Protein AF-A0A9D0L4M0-F1 (afdb_monomer_lite)

Secondary structure (DSSP, 8-state):
---------------------PPP--------TTTHHHHHHHHHHS-HHHHHHHHHHHTTSTTTHHHHHHHHHHHHSPSS-EEEE-TTPPPPPTTSEEEEPPPPPSSS-HHHHHHHHHHHTT-S-EEEE-SS-EEEE-TT-TTGGGGTT---EEE--TTTHHHHHHHHHHHHHHHHHHHTT-HHHHHHHHHHHHHHHHHTTTSPPPHHHHHHHHHHHHHHHTT--S-TTTGGGSPPPPSSPP--SSHHHHHHHHHT-TT-HHHHHHHHHHHHHHHS-HHHHHHHHHHHH--S--------S-SHHHHHHHHHHHHHT-TTS-TT----S--TT---

Radius of gyration: 22.36 Å; chains: 1; bounding box: 65×57×58 Å

Sequence (336 aa):
MVGMWPLLLCIAAGCHPTPTATPAPASASSCAADALAGCEQALLSASDDTFSEQLARYAQTSTGKPYAALLEQLRAAPAGTVWLADPGAAAAPDGILQLAAPPPPRSVPRPRLLLRILRAAERDHALLATTTQLSQLFPRDVLAPYTLGLPAVLHAAADQLTFDRALASHLRKALVAAGRYDYVAAADEADALQRMLKQHSSQPPSEAQLRARFALDRLSSAGLTLQVEAAQQLAPLPSPLPELSGGYADLLAIGVSTDGAAEAYRRRRARLQALLGAPTMALLDAHYSTHPCPIRQLPPMDRVDHLLFAYELAMALDPHAAPGDKPAAGMMALLP

Structure (mmCIF, N/CA/C/O backbone):
data_AF-A0A9D0L4M0-F1
#
_entry.id   AF-A0A9D0L4M0-F1
#
loop_
_atom_site.group_PDB
_atom_site.id
_atom_site.type_symbol
_atom_site.label_atom_id
_atom_site.label_alt_id
_atom_site.label_comp_id
_atom_site.label_asym_id
_atom_site.label_entity_id
_atom_site.label_seq_id
_atom_site.pdbx_PDB_ins_code
_atom_site.Cartn_x
_atom_site.Cartn_y
_atom_site.Cartn_z
_atom_site.occupancy
_atom_site.B_iso_or_equiv
_atom_site.auth_seq_id
_atom_site.auth_comp_id
_atom_site.auth_asym_id
_atom_site.auth_atom_id
_atom_site.pdbx_PDB_model_num
ATOM 1 N N . MET A 1 1 ? 40.855 -38.731 -8.899 1.00 30.88 1 MET A N 1
ATOM 2 C CA . MET A 1 1 ? 41.685 -38.038 -7.886 1.00 30.88 1 MET A CA 1
ATOM 3 C C . MET A 1 1 ? 41.152 -36.614 -7.835 1.00 30.88 1 MET A C 1
ATOM 5 O O . MET A 1 1 ? 41.372 -35.887 -8.786 1.00 30.88 1 MET A O 1
ATOM 9 N N . VAL A 1 2 ? 40.104 -36.325 -7.060 1.00 31.78 2 VAL A N 1
ATOM 10 C CA . VAL A 1 2 ? 40.044 -36.126 -5.594 1.00 31.78 2 VAL A CA 1
ATOM 11 C C . VAL A 1 2 ? 40.954 -34.994 -5.125 1.00 31.78 2 VAL A C 1
ATOM 13 O O . VAL A 1 2 ? 42.170 -35.110 -5.227 1.00 31.78 2 VAL A O 1
ATOM 16 N N . GLY A 1 3 ? 40.319 -33.975 -4.541 1.00 26.45 3 GLY A N 1
ATOM 17 C CA . GLY A 1 3 ? 40.923 -32.981 -3.656 1.00 26.45 3 GLY A CA 1
ATOM 18 C C . GLY A 1 3 ? 40.508 -31.552 -4.006 1.00 26.45 3 GLY A C 1
ATOM 19 O O . GLY A 1 3 ? 40.634 -31.160 -5.154 1.00 26.45 3 GLY A O 1
ATOM 20 N N . MET A 1 4 ? 40.075 -30.675 -3.107 1.00 25.44 4 MET A N 1
ATOM 21 C CA . MET A 1 4 ? 39.496 -30.736 -1.760 1.00 25.44 4 MET A CA 1
ATOM 22 C C . MET A 1 4 ? 39.214 -29.259 -1.421 1.00 25.44 4 MET A C 1
ATOM 24 O O . MET A 1 4 ? 40.032 -28.397 -1.737 1.00 25.44 4 MET A O 1
ATOM 28 N N . TRP A 1 5 ? 38.073 -28.959 -0.803 1.00 30.78 5 TRP A N 1
ATOM 29 C CA . TRP A 1 5 ? 37.797 -27.653 -0.190 1.00 30.78 5 TRP A CA 1
ATOM 30 C C . TRP A 1 5 ? 38.848 -27.284 0.872 1.00 30.78 5 TRP A C 1
ATOM 32 O O . TRP A 1 5 ? 39.440 -28.178 1.483 1.00 30.78 5 TRP A O 1
ATOM 42 N N . PRO A 1 6 ? 38.926 -25.991 1.234 1.00 38.38 6 PRO A N 1
ATOM 43 C CA . PRO A 1 6 ? 38.851 -25.690 2.656 1.00 38.38 6 PRO A CA 1
ATOM 44 C C . PRO A 1 6 ? 37.771 -24.653 2.990 1.00 38.38 6 PRO A C 1
ATOM 46 O O . PRO A 1 6 ? 37.774 -23.515 2.528 1.00 38.38 6 PRO A O 1
ATOM 49 N N . LEU A 1 7 ? 36.880 -25.100 3.875 1.00 32.84 7 LEU A N 1
ATOM 50 C CA . LEU A 1 7 ? 36.197 -24.313 4.898 1.00 32.84 7 LEU A CA 1
ATOM 51 C C . LEU A 1 7 ? 37.221 -23.622 5.821 1.00 32.84 7 LEU A C 1
ATOM 53 O O . LEU A 1 7 ? 38.163 -24.265 6.276 1.00 32.84 7 LEU A O 1
ATOM 57 N N . LEU A 1 8 ? 36.965 -22.359 6.163 1.00 30.61 8 LEU A N 1
ATOM 58 C CA . LEU A 1 8 ? 37.507 -21.615 7.316 1.00 30.61 8 LEU A CA 1
ATOM 59 C C . LEU A 1 8 ? 36.522 -20.452 7.557 1.00 30.61 8 LEU A C 1
ATOM 61 O O . LEU A 1 8 ? 36.497 -19.498 6.789 1.00 30.61 8 LEU A O 1
ATOM 65 N N . LEU A 1 9 ? 35.489 -20.573 8.400 1.00 31.42 9 LEU A N 1
ATOM 66 C CA . LEU A 1 9 ? 35.503 -20.437 9.867 1.00 31.42 9 LEU A CA 1
ATOM 67 C C . LEU A 1 9 ? 36.629 -19.550 10.422 1.00 31.42 9 LEU A C 1
ATOM 69 O O . LEU A 1 9 ? 37.681 -20.040 10.811 1.00 31.42 9 LEU A O 1
ATOM 73 N N . CYS A 1 10 ? 36.333 -18.256 10.573 1.00 27.05 10 CYS A N 1
ATOM 74 C CA . CYS A 1 10 ? 36.902 -17.423 11.630 1.00 27.05 10 CYS A CA 1
ATOM 75 C C . CYS A 1 10 ? 35.776 -16.640 12.315 1.00 27.05 10 CYS A C 1
ATOM 77 O O . CYS A 1 10 ? 35.310 -15.610 11.837 1.00 27.05 10 CYS A O 1
ATOM 79 N N . ILE A 1 11 ? 35.350 -17.180 13.455 1.00 36.88 11 ILE A N 1
ATOM 80 C CA . ILE A 1 11 ? 34.701 -16.459 14.545 1.00 36.88 11 ILE A CA 1
ATOM 81 C C . ILE A 1 11 ? 35.821 -15.752 15.324 1.00 36.88 11 ILE A C 1
ATOM 83 O O . ILE A 1 11 ? 36.729 -16.417 15.814 1.00 36.88 11 ILE A O 1
ATOM 87 N N . ALA A 1 12 ? 35.743 -14.430 15.459 1.00 35.94 12 ALA A N 1
ATOM 88 C CA . ALA A 1 12 ? 36.415 -13.642 16.498 1.00 35.94 12 ALA A CA 1
ATOM 89 C C . ALA A 1 12 ? 35.550 -12.382 16.712 1.00 35.94 12 ALA A C 1
ATOM 91 O O . ALA A 1 12 ? 35.441 -11.550 15.821 1.00 35.94 12 ALA A O 1
ATOM 92 N N . ALA A 1 13 ? 34.643 -12.363 17.689 1.00 31.58 13 ALA A N 1
ATOM 93 C CA . ALA A 1 13 ? 34.875 -12.095 19.111 1.00 31.58 13 ALA A CA 1
ATOM 94 C C . ALA A 1 13 ? 35.225 -10.621 19.404 1.00 31.58 13 ALA A C 1
ATOM 96 O O . ALA A 1 13 ? 36.318 -10.162 19.098 1.00 31.58 13 ALA A O 1
ATOM 97 N N . GLY A 1 14 ? 34.308 -9.939 20.105 1.00 27.77 14 GLY A N 1
ATOM 98 C CA . GLY A 1 14 ? 34.669 -8.913 21.088 1.00 27.77 14 GLY A CA 1
ATOM 99 C C . GLY A 1 14 ? 34.405 -7.457 20.711 1.00 27.77 14 GLY A C 1
ATOM 100 O O . GLY A 1 14 ? 35.328 -6.760 20.316 1.00 27.77 14 GLY A O 1
ATOM 101 N N . CYS A 1 15 ? 33.158 -7.005 20.893 1.00 27.02 15 CYS A N 1
ATOM 102 C CA . CYS A 1 15 ? 32.777 -5.783 21.631 1.00 27.02 15 CYS A CA 1
ATOM 103 C C . CYS A 1 15 ? 31.284 -5.490 21.400 1.00 27.02 15 CYS A C 1
ATOM 105 O O . CYS A 1 15 ? 30.911 -4.513 20.757 1.00 27.02 15 CYS A O 1
ATOM 107 N N . HIS A 1 16 ? 30.410 -6.351 21.927 1.00 31.02 16 HIS A N 1
ATOM 108 C CA . HIS A 1 16 ? 29.021 -5.966 22.156 1.00 31.02 16 HIS A CA 1
ATOM 109 C C . HIS A 1 16 ? 28.852 -5.698 23.651 1.00 31.02 16 HIS A C 1
ATOM 111 O O . HIS A 1 16 ? 29.140 -6.600 24.441 1.00 31.02 16 HIS A O 1
ATOM 117 N N . PRO A 1 17 ? 28.412 -4.495 24.069 1.00 33.28 17 PRO A N 1
ATOM 118 C CA . PRO A 1 17 ? 27.840 -4.357 25.394 1.00 33.28 17 PRO A CA 1
ATOM 119 C C . PRO A 1 17 ? 26.659 -5.319 25.450 1.00 33.28 17 PRO A C 1
ATOM 121 O O . PRO A 1 17 ? 25.789 -5.289 24.580 1.00 33.28 17 PRO A O 1
ATOM 124 N N . THR A 1 18 ? 26.673 -6.214 26.431 1.00 33.81 18 THR A N 1
ATOM 125 C CA . THR A 1 18 ? 25.546 -7.075 26.768 1.00 33.81 18 THR A CA 1
ATOM 126 C C . THR A 1 18 ? 24.305 -6.186 26.816 1.00 33.81 18 THR A C 1
ATOM 128 O O . THR A 1 18 ? 24.261 -5.299 27.673 1.00 33.81 18 THR A O 1
ATOM 131 N N . PRO A 1 19 ? 23.312 -6.333 25.918 1.00 36.16 19 PRO A N 1
ATOM 132 C CA . PRO A 1 19 ? 22.037 -5.701 26.167 1.00 36.16 19 PRO A CA 1
ATOM 133 C C . PRO A 1 19 ? 21.525 -6.368 27.435 1.00 36.16 19 PRO A C 1
ATOM 135 O O . PRO A 1 19 ? 21.256 -7.570 27.457 1.00 36.16 19 PRO A O 1
ATOM 138 N N . THR A 1 20 ? 21.478 -5.608 28.525 1.00 31.78 20 THR A N 1
ATOM 139 C CA . THR A 1 20 ? 20.718 -5.977 29.708 1.00 31.78 20 THR A CA 1
ATOM 140 C C . THR A 1 20 ? 19.346 -6.357 29.186 1.00 31.78 20 THR A C 1
ATOM 142 O O . THR A 1 20 ? 18.653 -5.511 28.615 1.00 31.78 20 THR A O 1
ATOM 145 N N . ALA A 1 21 ? 19.011 -7.645 29.282 1.00 33.06 21 ALA A N 1
ATOM 146 C CA . ALA A 1 21 ? 17.703 -8.147 28.924 1.00 33.06 21 ALA A CA 1
ATOM 147 C C . ALA A 1 21 ? 16.706 -7.289 29.695 1.00 33.06 21 ALA A C 1
ATOM 149 O O . ALA A 1 21 ? 16.598 -7.378 30.918 1.00 33.06 21 ALA A O 1
ATOM 150 N N . THR A 1 22 ? 16.055 -6.377 28.975 1.00 36.88 22 THR A N 1
ATOM 151 C CA . THR A 1 22 ? 14.918 -5.659 29.519 1.00 36.88 22 THR A CA 1
ATOM 152 C C . THR A 1 22 ? 13.935 -6.766 29.869 1.00 36.88 22 THR A C 1
ATOM 154 O O . THR A 1 22 ? 13.663 -7.592 28.989 1.00 36.88 22 THR A O 1
ATOM 157 N N . PRO A 1 23 ? 13.491 -6.885 31.131 1.00 31.89 23 PRO A N 1
ATOM 158 C CA . PRO A 1 23 ? 12.527 -7.910 31.482 1.00 31.89 23 PRO A CA 1
ATOM 159 C C . PRO A 1 23 ? 11.374 -7.790 30.491 1.00 31.89 23 PRO A C 1
ATOM 161 O O . PRO A 1 23 ? 10.844 -6.693 30.293 1.00 31.89 23 PRO A O 1
ATOM 164 N N . ALA A 1 24 ? 11.056 -8.899 29.814 1.00 31.59 24 ALA A N 1
ATOM 165 C CA . ALA A 1 24 ? 9.863 -8.983 28.990 1.00 31.59 24 ALA A CA 1
ATOM 166 C C . ALA A 1 24 ? 8.723 -8.405 29.834 1.00 31.59 24 ALA A C 1
ATOM 168 O O . ALA A 1 24 ? 8.594 -8.832 30.989 1.00 31.59 24 ALA A O 1
ATOM 169 N N . PRO A 1 25 ? 7.972 -7.399 29.347 1.00 37.94 25 PRO A N 1
ATOM 170 C CA . PRO A 1 25 ? 6.875 -6.867 30.125 1.00 37.94 25 PRO A CA 1
ATOM 171 C C . PRO A 1 25 ? 5.995 -8.056 30.478 1.00 37.94 25 PRO A C 1
ATOM 173 O O . PRO A 1 25 ? 5.486 -8.754 29.596 1.00 37.94 25 PRO A O 1
ATOM 176 N N . ALA A 1 26 ? 5.924 -8.330 31.782 1.00 38.78 26 ALA A N 1
ATOM 177 C CA . ALA A 1 26 ? 5.034 -9.319 32.338 1.00 38.78 26 ALA A CA 1
ATOM 178 C C . ALA A 1 26 ? 3.673 -9.092 31.691 1.00 38.78 26 ALA A C 1
ATOM 180 O O . ALA A 1 26 ? 3.226 -7.950 31.580 1.00 38.78 26 ALA A O 1
ATOM 181 N N . SER A 1 27 ? 3.067 -10.172 31.216 1.00 42.09 27 SER A N 1
ATOM 182 C CA . SER A 1 27 ? 1.713 -10.236 30.688 1.00 42.09 27 SER A CA 1
ATOM 183 C C . SER A 1 27 ? 0.740 -9.490 31.610 1.00 42.09 27 SER A C 1
ATOM 185 O O . SER A 1 27 ? 0.178 -10.069 32.536 1.00 42.09 27 SER A O 1
ATOM 187 N N . ALA A 1 28 ? 0.579 -8.189 31.368 1.00 43.25 28 ALA A N 1
ATOM 188 C CA . ALA A 1 28 ? -0.374 -7.328 32.040 1.00 43.25 28 ALA A CA 1
ATOM 189 C C . ALA A 1 28 ? -1.693 -7.460 31.279 1.00 43.25 28 ALA A C 1
ATOM 191 O O . ALA A 1 28 ? -1.830 -7.094 30.113 1.00 43.25 28 ALA A O 1
ATOM 192 N N . SER A 1 29 ? -2.627 -8.111 31.953 1.00 58.53 29 SER A N 1
ATOM 193 C CA . SER A 1 29 ? -3.738 -8.899 31.434 1.00 58.53 29 SER A CA 1
ATOM 194 C C . SER A 1 29 ? -5.039 -8.122 31.217 1.00 58.53 29 SER A C 1
ATOM 196 O O . SER A 1 29 ? -6.114 -8.711 31.260 1.00 58.53 29 SER A O 1
ATOM 198 N N . SER A 1 30 ? -4.987 -6.819 30.943 1.00 63.28 30 SER A N 1
ATOM 199 C CA . SER A 1 30 ? -6.156 -6.097 30.427 1.00 63.28 30 SER A CA 1
ATOM 200 C C . SER A 1 30 ? -5.736 -4.771 29.806 1.00 63.28 30 SER A C 1
ATOM 202 O O . SER A 1 30 ? -4.904 -4.057 30.366 1.00 63.28 30 SER A O 1
ATOM 204 N N . CYS A 1 31 ? -6.327 -4.416 28.667 1.00 72.75 31 CYS A N 1
ATOM 205 C CA . CYS A 1 31 ? -6.238 -3.059 28.142 1.00 72.75 31 CYS A CA 1
ATOM 206 C C . CYS A 1 31 ? -7.129 -2.152 28.996 1.00 72.75 31 CYS A C 1
ATOM 208 O O . CYS A 1 31 ? -8.252 -1.858 28.619 1.00 72.75 31 CYS A O 1
ATOM 210 N N . ALA A 1 32 ? -6.688 -1.748 30.184 1.00 71.50 32 ALA A N 1
ATOM 211 C CA . ALA A 1 32 ? -7.398 -0.731 30.955 1.00 71.50 32 ALA A CA 1
ATOM 212 C C . ALA A 1 32 ? -7.333 0.640 30.239 1.00 71.50 32 ALA A C 1
ATOM 214 O O . ALA A 1 32 ? -6.516 0.853 29.339 1.00 71.50 32 ALA A O 1
ATOM 215 N N . ALA A 1 33 ? -8.228 1.574 30.586 1.00 67.44 33 ALA A N 1
ATOM 216 C CA . ALA A 1 33 ? -8.384 2.850 29.870 1.00 67.44 33 ALA A CA 1
ATOM 217 C C . ALA A 1 33 ? -7.125 3.747 29.899 1.00 67.44 33 ALA A C 1
ATOM 219 O O . ALA A 1 33 ? -6.918 4.563 28.998 1.00 67.44 33 ALA A O 1
ATOM 220 N N . ASP A 1 34 ? -6.295 3.592 30.923 1.00 73.50 34 ASP A N 1
ATOM 221 C CA . ASP A 1 34 ? -4.985 4.213 31.127 1.00 73.50 34 ASP A CA 1
ATOM 222 C C . ASP A 1 34 ? -3.852 3.511 30.348 1.00 73.50 34 ASP A C 1
ATOM 224 O O . ASP A 1 34 ? -2.863 4.150 29.999 1.00 73.50 34 ASP A O 1
ATOM 228 N N . ALA A 1 35 ? -4.027 2.239 29.974 1.00 77.44 35 ALA A N 1
ATOM 229 C CA . ALA A 1 35 ? -3.071 1.444 29.194 1.00 77.44 35 ALA A CA 1
ATOM 230 C C . ALA A 1 35 ? -3.353 1.418 27.674 1.00 77.44 35 ALA A C 1
ATOM 232 O O . ALA A 1 35 ? -2.628 0.766 26.915 1.00 77.44 35 ALA A O 1
ATOM 233 N N . LEU A 1 36 ? -4.385 2.134 27.204 1.00 82.38 36 LEU A N 1
ATOM 234 C CA . LEU A 1 36 ? -4.841 2.100 25.805 1.00 82.38 36 LEU A CA 1
ATOM 235 C C . LEU A 1 36 ? -3.734 2.414 24.793 1.00 82.38 36 LEU A C 1
ATOM 237 O O . LEU A 1 36 ? -3.651 1.745 23.767 1.00 82.38 36 LEU A O 1
ATOM 241 N N . ALA A 1 37 ? -2.861 3.376 25.098 1.00 83.50 37 ALA A N 1
ATOM 242 C CA . ALA A 1 37 ? -1.782 3.754 24.189 1.00 83.50 37 ALA A CA 1
ATOM 243 C C . ALA A 1 37 ? -0.778 2.608 23.956 1.00 83.50 37 ALA A C 1
ATOM 245 O O . ALA A 1 37 ? -0.350 2.353 22.830 1.00 83.50 37 ALA A O 1
ATOM 246 N N . GLY A 1 38 ? -0.446 1.872 25.022 1.00 84.38 38 GLY A N 1
ATOM 247 C CA . GLY A 1 38 ? 0.406 0.687 24.938 1.00 84.38 38 GLY A CA 1
ATOM 248 C C . GLY A 1 38 ? -0.261 -0.442 24.154 1.00 84.38 38 GLY A C 1
ATOM 249 O O . GLY A 1 38 ? 0.390 -1.073 23.326 1.00 84.38 38 GLY A O 1
ATOM 250 N N . CYS A 1 39 ? -1.568 -0.652 24.349 1.00 86.94 39 CYS A N 1
ATOM 251 C CA . CYS A 1 39 ? -2.326 -1.655 23.600 1.00 86.94 39 CYS A CA 1
ATOM 252 C C . CYS A 1 39 ? -2.425 -1.337 22.101 1.00 86.94 39 CYS A C 1
ATOM 254 O O . CYS A 1 39 ? -2.259 -2.232 21.277 1.00 86.94 39 CYS A O 1
ATOM 256 N N . GLU A 1 40 ? -2.655 -0.079 21.724 1.00 89.69 40 GLU A N 1
ATOM 257 C CA . GLU A 1 40 ? -2.697 0.331 20.315 1.00 89.69 40 GLU A CA 1
ATOM 258 C C . GLU A 1 40 ? -1.338 0.164 19.628 1.00 89.69 40 GLU A C 1
ATOM 260 O O . GLU A 1 40 ? -1.264 -0.305 18.491 1.00 89.69 40 GLU A O 1
ATOM 265 N N . GLN A 1 41 ? -0.248 0.482 20.328 1.00 86.88 41 GLN A N 1
ATOM 266 C CA . GLN A 1 41 ? 1.095 0.247 19.807 1.00 86.88 41 GLN A CA 1
ATOM 267 C C . GLN A 1 41 ? 1.406 -1.253 19.699 1.00 86.88 41 GLN A C 1
ATOM 269 O O . GLN A 1 41 ? 1.976 -1.691 18.700 1.00 86.88 41 GLN A O 1
ATOM 274 N N . ALA A 1 42 ? 0.996 -2.054 20.688 1.00 85.88 42 ALA A N 1
ATOM 275 C CA . ALA A 1 42 ? 1.140 -3.507 20.653 1.00 85.88 42 ALA A CA 1
ATOM 276 C C . ALA A 1 42 ? 0.353 -4.132 19.490 1.00 85.88 42 ALA A C 1
ATOM 278 O O . ALA A 1 42 ? 0.860 -5.043 18.846 1.00 85.88 42 ALA A O 1
ATOM 279 N N . LEU A 1 43 ? -0.832 -3.604 19.162 1.00 87.94 43 LEU A N 1
ATOM 280 C CA . LEU A 1 43 ? -1.610 -4.017 17.989 1.00 87.94 43 LEU A CA 1
ATOM 281 C C . LEU A 1 43 ? -0.880 -3.760 16.669 1.00 87.94 43 LEU A C 1
ATOM 283 O O . LEU A 1 43 ? -0.923 -4.601 15.771 1.00 87.94 43 LEU A O 1
ATOM 287 N N . LEU A 1 44 ? -0.216 -2.609 16.532 1.00 85.38 44 LEU A N 1
ATOM 288 C CA . LEU A 1 44 ? 0.560 -2.305 15.327 1.00 85.38 44 LEU A CA 1
ATOM 289 C C . LEU A 1 44 ? 1.794 -3.200 15.184 1.00 85.38 44 LEU A C 1
ATOM 291 O O . LEU A 1 44 ? 2.173 -3.520 14.060 1.00 85.38 44 LEU A O 1
ATOM 295 N N . SER A 1 45 ? 2.393 -3.599 16.305 1.00 83.25 45 SER A N 1
ATOM 296 C CA . SER A 1 45 ? 3.573 -4.469 16.342 1.00 83.25 45 SER A CA 1
ATOM 297 C C . SER A 1 45 ? 3.241 -5.965 16.357 1.00 83.25 45 SER A C 1
ATOM 299 O O . SER A 1 45 ? 4.152 -6.783 16.244 1.00 83.25 45 SER A O 1
ATOM 301 N N . ALA A 1 46 ? 1.971 -6.340 16.536 1.00 82.81 46 ALA A N 1
ATOM 302 C CA . ALA A 1 46 ? 1.547 -7.735 16.566 1.00 82.81 46 ALA A CA 1
ATOM 303 C C . ALA A 1 46 ? 1.829 -8.406 15.219 1.00 82.81 46 ALA A C 1
ATOM 305 O O . ALA A 1 46 ? 1.598 -7.802 14.169 1.00 82.81 46 ALA A O 1
ATOM 306 N N . SER A 1 47 ? 2.276 -9.663 15.245 1.00 80.25 47 SER A N 1
ATOM 307 C CA . SER A 1 47 ? 2.325 -10.493 14.038 1.00 80.25 47 SER A CA 1
ATOM 308 C C . SER A 1 47 ? 0.913 -10.740 13.510 1.00 80.25 47 SER A C 1
ATOM 310 O O . SER A 1 47 ? -0.062 -10.603 14.249 1.00 80.25 47 SER A O 1
ATOM 312 N N . ASP A 1 48 ? 0.787 -11.127 12.243 1.00 77.38 48 ASP A N 1
ATOM 313 C CA . ASP A 1 48 ? -0.523 -11.427 11.652 1.00 77.38 48 ASP A CA 1
ATOM 314 C C . ASP A 1 48 ? -1.233 -12.571 12.408 1.00 77.38 48 ASP A C 1
ATOM 316 O O . ASP A 1 48 ? -2.414 -12.442 12.735 1.00 77.38 48 ASP A O 1
ATOM 320 N N . ASP A 1 49 ? -0.488 -13.596 12.838 1.00 75.25 49 ASP A N 1
ATOM 321 C CA . ASP A 1 49 ? -1.008 -14.730 13.623 1.00 75.25 49 ASP A CA 1
ATOM 322 C C . ASP A 1 49 ? -1.583 -14.319 14.986 1.00 75.25 49 ASP A C 1
ATOM 324 O O . ASP A 1 49 ? -2.559 -14.892 15.468 1.00 75.25 49 ASP A O 1
ATOM 328 N N . THR A 1 50 ? -0.984 -13.310 15.622 1.00 84.25 50 THR A N 1
ATOM 329 C CA . THR A 1 50 ? -1.395 -12.845 16.957 1.00 84.25 50 THR A CA 1
ATOM 330 C C . THR A 1 50 ? -2.328 -11.640 16.895 1.00 84.25 50 THR A C 1
ATOM 332 O O . THR A 1 50 ? -2.904 -11.253 17.912 1.00 84.25 50 THR A O 1
ATOM 335 N N . PHE A 1 51 ? -2.530 -11.051 15.713 1.00 88.06 51 PHE A N 1
ATOM 336 C CA . PHE A 1 51 ? -3.287 -9.814 15.559 1.00 88.06 51 PHE A CA 1
ATOM 337 C C . PHE A 1 51 ? -4.745 -9.966 16.000 1.00 88.06 51 PHE A C 1
ATOM 339 O O . PHE A 1 51 ? -5.247 -9.125 16.742 1.00 88.06 51 PHE A O 1
ATOM 346 N N . SER A 1 52 ? -5.418 -11.051 15.600 1.00 84.88 52 SER A N 1
ATOM 347 C CA . SER A 1 52 ? -6.823 -11.287 15.976 1.00 84.88 52 SER A CA 1
ATOM 348 C C . SER A 1 52 ? -6.990 -11.427 17.493 1.00 84.88 52 SER A C 1
ATOM 350 O O . SER A 1 52 ? -7.927 -10.877 18.070 1.00 84.88 52 SER A O 1
ATOM 352 N N . GLU A 1 53 ? -6.053 -12.110 18.155 1.00 85.88 53 GLU A N 1
ATOM 353 C CA . GLU A 1 53 ? -6.057 -12.263 19.610 1.00 85.88 53 GLU A CA 1
ATOM 354 C C . GLU A 1 53 ? -5.805 -10.922 20.314 1.00 85.88 53 GLU A C 1
ATOM 356 O O . GLU A 1 53 ? -6.528 -10.552 21.241 1.00 85.88 53 GLU A O 1
ATOM 361 N N . GLN A 1 54 ? -4.816 -10.153 19.851 1.00 88.25 54 GLN A N 1
ATOM 362 C CA . GLN A 1 54 ? -4.521 -8.829 20.400 1.00 88.25 54 GLN A CA 1
ATOM 363 C C . GLN A 1 54 ? -5.687 -7.857 20.184 1.00 88.25 54 GLN A C 1
ATOM 365 O O . GLN A 1 54 ? -6.010 -7.068 21.075 1.00 88.25 54 GLN A O 1
ATOM 370 N N . LEU A 1 55 ? -6.372 -7.938 19.039 1.00 90.12 55 LEU A N 1
ATOM 371 C CA . LEU A 1 55 ? -7.550 -7.120 18.760 1.00 90.12 55 LEU A CA 1
ATOM 372 C C . LEU A 1 55 ? -8.717 -7.495 19.673 1.00 90.12 55 LEU A C 1
ATOM 374 O O . LEU A 1 55 ? -9.383 -6.603 20.196 1.00 90.12 55 LEU A O 1
ATOM 378 N N . ALA A 1 56 ? -8.928 -8.788 19.932 1.00 86.88 56 ALA A N 1
ATOM 379 C CA . ALA A 1 56 ? -9.926 -9.246 20.894 1.00 86.88 56 ALA A CA 1
ATOM 380 C C . ALA A 1 56 ? -9.633 -8.724 22.312 1.00 86.88 56 ALA A C 1
ATOM 382 O O . ALA A 1 56 ? -10.550 -8.282 23.006 1.00 86.88 56 ALA A O 1
ATOM 383 N N . ARG A 1 57 ? -8.358 -8.694 22.728 1.00 85.31 57 ARG A N 1
ATOM 384 C CA . ARG A 1 57 ? -7.937 -8.102 24.012 1.00 85.31 57 ARG A CA 1
ATOM 385 C C . ARG A 1 57 ? -8.200 -6.596 24.061 1.00 85.31 57 ARG A C 1
ATOM 387 O O . ARG A 1 57 ? -8.767 -6.108 25.035 1.00 85.31 57 ARG A O 1
ATOM 394 N N . TYR A 1 58 ? -7.866 -5.862 23.000 1.00 86.69 58 TYR A N 1
ATOM 395 C CA . TYR A 1 58 ? -8.175 -4.433 22.891 1.00 86.69 58 TYR A CA 1
ATOM 396 C C . TYR A 1 58 ? -9.689 -4.160 22.934 1.00 86.69 58 TYR A C 1
ATOM 398 O O . TYR A 1 58 ? -10.139 -3.203 23.572 1.00 86.69 58 TYR A O 1
ATOM 406 N N . ALA A 1 59 ? -10.494 -5.038 22.331 1.00 87.50 59 ALA A N 1
ATOM 407 C CA . ALA A 1 59 ? -11.951 -4.939 22.281 1.00 87.50 59 ALA A CA 1
ATOM 408 C C . ALA A 1 59 ? -12.673 -5.202 23.608 1.00 87.50 59 ALA A C 1
ATOM 410 O O . ALA A 1 59 ? -13.866 -4.913 23.717 1.00 87.50 59 ALA A O 1
ATOM 411 N N . GLN A 1 60 ? -11.973 -5.674 24.643 1.00 85.19 60 GLN A N 1
ATOM 412 C CA . GLN A 1 60 ? -12.525 -5.710 26.002 1.00 85.19 60 GLN A CA 1
ATOM 413 C C . GLN A 1 60 ? -12.830 -4.293 26.528 1.00 85.19 60 GLN A C 1
ATOM 415 O O . GLN A 1 60 ? -13.657 -4.124 27.423 1.00 85.19 60 GLN A O 1
ATOM 420 N N . THR A 1 61 ? -12.240 -3.259 25.918 1.00 80.50 61 THR A N 1
ATOM 421 C CA . THR A 1 61 ? -12.576 -1.849 26.157 1.00 80.50 61 THR A CA 1
ATOM 422 C C . THR A 1 61 ? -13.734 -1.370 25.288 1.00 80.50 61 THR A C 1
ATOM 424 O O . THR A 1 61 ? -13.900 -1.810 24.152 1.00 80.50 61 THR A O 1
ATOM 427 N N . SER A 1 62 ? -14.505 -0.387 25.765 1.00 72.94 62 SER A N 1
ATOM 428 C CA . SER A 1 62 ? -15.546 0.255 24.944 1.00 72.94 62 SER A CA 1
ATOM 429 C C . SER A 1 62 ? -14.985 0.895 23.669 1.00 72.94 62 SER A C 1
ATOM 431 O O . SER A 1 62 ? -15.646 0.863 22.636 1.00 72.94 62 SER A O 1
ATOM 433 N N . THR A 1 63 ? -13.759 1.420 23.717 1.00 78.75 63 THR A N 1
ATOM 434 C CA . THR A 1 63 ? -13.051 2.022 22.578 1.00 78.75 63 THR A CA 1
ATOM 435 C C . THR A 1 63 ? -12.568 1.002 21.548 1.00 78.75 63 THR A C 1
ATOM 437 O O . THR A 1 63 ? -12.503 1.330 20.367 1.00 78.75 63 THR A O 1
ATOM 440 N N . GLY A 1 64 ? -12.267 -0.235 21.955 1.00 81.25 64 GLY A N 1
ATOM 441 C CA . GLY A 1 64 ? -11.813 -1.291 21.048 1.00 81.25 64 GLY A CA 1
ATOM 442 C C . GLY A 1 64 ? -12.939 -2.083 20.383 1.00 81.25 64 GLY A C 1
ATOM 443 O O . GLY A 1 64 ? -12.745 -2.607 19.285 1.00 81.25 64 GLY A O 1
ATOM 444 N N . LYS A 1 65 ? -14.133 -2.137 20.994 1.00 87.69 65 LYS A N 1
ATOM 445 C CA . LYS A 1 65 ? -15.303 -2.840 20.431 1.00 87.69 65 LYS A CA 1
ATOM 446 C C . LYS A 1 65 ? -15.616 -2.470 18.972 1.00 87.69 65 LYS A C 1
ATOM 448 O O . LYS A 1 65 ? -15.821 -3.397 18.190 1.00 87.69 65 LYS A O 1
ATOM 453 N N . PRO A 1 66 ? -15.622 -1.184 18.561 1.00 91.75 66 PRO A N 1
ATOM 454 C CA . PRO A 1 66 ? -15.884 -0.814 17.171 1.00 91.75 66 PRO A CA 1
ATOM 455 C C . PRO A 1 66 ? -14.899 -1.439 16.177 1.00 91.75 66 PRO A C 1
ATOM 457 O O . PRO A 1 66 ? -15.292 -1.800 15.074 1.00 91.75 66 PRO A O 1
ATOM 460 N N . TYR A 1 67 ? -13.633 -1.604 16.564 1.00 92.94 67 TYR A N 1
ATOM 461 C CA . TYR A 1 67 ? -12.601 -2.164 15.695 1.00 92.94 67 TYR A CA 1
ATOM 462 C C . TYR A 1 67 ? -12.719 -3.683 15.535 1.00 92.94 67 TYR A C 1
ATOM 464 O O . TYR A 1 67 ? -12.566 -4.188 14.425 1.00 92.94 67 TYR A O 1
ATOM 472 N N . ALA A 1 68 ? -13.041 -4.412 16.608 1.00 91.75 68 ALA A N 1
ATOM 473 C CA . ALA A 1 68 ? -13.335 -5.843 16.503 1.00 91.75 68 ALA A CA 1
ATOM 474 C C . ALA A 1 68 ? -14.623 -6.102 15.708 1.00 91.75 68 ALA A C 1
ATOM 476 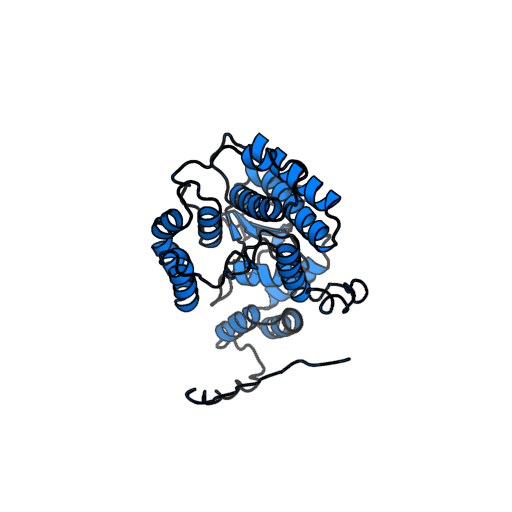O O . ALA A 1 68 ? -14.640 -6.968 14.840 1.00 91.75 68 ALA A O 1
ATOM 477 N N . ALA A 1 69 ? -15.674 -5.307 15.938 1.00 93.62 69 ALA A N 1
ATOM 478 C CA . ALA A 1 69 ? -16.903 -5.393 15.152 1.00 93.62 69 ALA A CA 1
ATOM 479 C C . ALA A 1 69 ? -16.648 -5.115 13.662 1.00 93.62 69 ALA A C 1
ATOM 481 O O . ALA A 1 69 ? -17.190 -5.814 12.808 1.00 93.62 69 ALA A O 1
ATOM 482 N N . LEU A 1 70 ? -15.789 -4.137 13.349 1.00 95.19 70 LEU A N 1
ATOM 483 C CA . LEU A 1 70 ? -15.373 -3.860 11.978 1.00 95.19 70 LEU A CA 1
ATOM 484 C C . LEU A 1 70 ? -14.666 -5.066 11.344 1.00 95.19 70 LEU A C 1
ATOM 486 O O . LEU A 1 70 ? -14.990 -5.409 10.212 1.00 95.19 70 LEU A O 1
ATOM 490 N N . LEU A 1 71 ? -13.727 -5.717 12.043 1.00 94.62 71 LEU A N 1
ATOM 491 C CA . LEU A 1 71 ? -13.030 -6.899 11.515 1.00 94.62 71 LEU A CA 1
ATOM 492 C C . LEU A 1 71 ? -14.018 -8.009 11.130 1.00 94.62 71 LEU A C 1
ATOM 494 O O . LEU A 1 71 ? -13.938 -8.549 10.030 1.00 94.62 71 LEU A O 1
ATOM 498 N N . GLU A 1 72 ? -14.980 -8.306 12.000 1.00 93.75 72 GLU A N 1
ATOM 499 C CA . GLU A 1 72 ? -15.985 -9.340 11.739 1.00 93.75 72 GLU A CA 1
ATOM 500 C C . GLU A 1 72 ? -16.906 -8.969 10.568 1.00 93.75 72 GLU A C 1
ATOM 502 O O . GLU A 1 72 ? -17.155 -9.793 9.687 1.00 93.75 72 GLU A O 1
ATOM 507 N N . GLN A 1 73 ? -17.342 -7.707 10.480 1.00 95.31 73 GLN A N 1
ATOM 508 C CA . GLN A 1 73 ? -18.108 -7.215 9.328 1.00 95.31 73 GLN A CA 1
ATOM 509 C C . GLN A 1 73 ? -17.314 -7.332 8.024 1.00 95.31 73 GLN A C 1
ATOM 511 O O . GLN A 1 73 ? -17.854 -7.757 7.004 1.00 95.31 73 GLN A O 1
ATOM 516 N N . LEU A 1 74 ? -16.026 -6.988 8.051 1.00 95.69 74 LEU A N 1
ATOM 517 C CA . LEU A 1 74 ? -15.148 -7.097 6.893 1.00 95.69 74 LEU A CA 1
ATOM 518 C C . LEU A 1 74 ? -14.878 -8.552 6.502 1.00 95.69 74 LEU A C 1
ATOM 520 O O . LEU A 1 74 ? -14.698 -8.808 5.320 1.00 95.69 74 LEU A O 1
ATOM 524 N N . ARG A 1 75 ? -14.848 -9.507 7.431 1.00 94.12 75 ARG A N 1
ATOM 525 C CA . ARG A 1 75 ? -14.693 -10.934 7.094 1.00 94.12 75 ARG A CA 1
ATOM 526 C C . ARG A 1 75 ? -15.959 -11.529 6.487 1.00 94.12 75 ARG A C 1
ATOM 528 O O . ARG A 1 75 ? -15.875 -12.336 5.570 1.00 94.12 75 ARG A O 1
ATOM 535 N N . ALA A 1 76 ? -17.125 -11.110 6.974 1.00 93.62 76 ALA A N 1
ATOM 536 C CA . ALA A 1 76 ? -18.415 -11.569 6.462 1.00 93.62 76 ALA A CA 1
ATOM 537 C C . ALA A 1 76 ? -18.805 -10.919 5.121 1.00 93.62 76 ALA A C 1
ATOM 539 O O . ALA A 1 76 ? -19.629 -11.452 4.378 1.00 93.62 76 ALA A O 1
ATOM 540 N N . ALA A 1 77 ? -18.247 -9.748 4.818 1.00 92.31 77 ALA A N 1
ATOM 541 C CA . ALA A 1 77 ? -18.550 -9.006 3.606 1.00 92.31 77 ALA A CA 1
ATOM 542 C C . ALA A 1 77 ? -17.967 -9.665 2.338 1.00 92.31 77 ALA A C 1
ATOM 544 O O . ALA A 1 77 ? -16.879 -10.241 2.382 1.00 92.31 77 ALA A O 1
ATOM 545 N N . PRO A 1 78 ? -18.609 -9.501 1.165 1.00 90.00 78 PRO A N 1
ATOM 546 C CA . PRO A 1 78 ? -18.059 -9.984 -0.101 1.00 90.00 78 PRO A CA 1
ATOM 547 C C . PRO A 1 78 ? -16.701 -9.339 -0.398 1.00 90.00 78 PRO A C 1
ATOM 549 O O . PRO A 1 78 ? -16.434 -8.213 0.034 1.00 90.00 78 PRO A O 1
ATOM 552 N N . ALA A 1 79 ? -15.841 -10.038 -1.140 1.00 86.75 79 ALA A N 1
ATOM 553 C CA . ALA A 1 79 ? -14.556 -9.501 -1.580 1.00 86.75 79 ALA A CA 1
ATOM 554 C C . ALA A 1 79 ? -14.748 -8.234 -2.434 1.00 86.75 79 ALA A C 1
ATOM 556 O O . ALA A 1 79 ? -15.682 -8.139 -3.228 1.00 86.75 79 ALA A O 1
ATOM 557 N N . GLY A 1 80 ? -13.855 -7.258 -2.273 1.00 86.56 80 GLY A N 1
ATOM 558 C CA . GLY A 1 80 ? -13.904 -5.994 -3.010 1.00 86.56 80 GLY A CA 1
ATOM 559 C C . GLY A 1 80 ? -13.527 -4.780 -2.166 1.00 86.56 80 GLY A C 1
ATOM 560 O O . GLY A 1 80 ? -13.151 -4.911 -0.996 1.00 86.56 80 GLY A O 1
ATOM 561 N N . THR A 1 81 ? -13.633 -3.602 -2.791 1.00 90.69 81 THR A N 1
ATOM 562 C CA . THR A 1 81 ? -13.410 -2.306 -2.137 1.00 90.69 81 THR A CA 1
ATOM 563 C C . THR A 1 81 ? -14.474 -2.060 -1.074 1.00 90.69 81 THR A C 1
ATOM 565 O O . THR A 1 81 ? -15.665 -2.222 -1.337 1.00 90.69 81 THR A O 1
ATOM 568 N N . VAL A 1 82 ? -14.042 -1.600 0.096 1.00 93.88 82 VAL A N 1
ATOM 569 C CA . VAL A 1 82 ? -14.927 -1.166 1.184 1.00 93.88 82 VAL A CA 1
ATOM 570 C C . VAL A 1 82 ? -14.782 0.338 1.393 1.00 93.88 82 VAL A C 1
ATOM 572 O O . VAL A 1 82 ? -13.676 0.867 1.305 1.00 93.88 82 VAL A O 1
ATOM 575 N N . TRP A 1 83 ? -15.886 1.020 1.677 1.00 95.00 83 TRP A N 1
ATOM 576 C CA . TRP A 1 83 ? -15.946 2.438 2.012 1.00 95.00 83 TRP A CA 1
ATOM 577 C C . TRP A 1 83 ? -16.175 2.615 3.513 1.00 95.00 83 TRP A C 1
ATOM 579 O O . TRP A 1 83 ? -17.253 2.329 4.026 1.00 95.00 83 TRP A O 1
ATOM 589 N N . LEU A 1 84 ? -15.160 3.089 4.226 1.00 96.25 84 LEU A N 1
ATOM 590 C CA . LEU A 1 84 ? -15.212 3.433 5.642 1.00 96.25 84 LEU A CA 1
ATOM 591 C C . LEU A 1 84 ? -15.527 4.927 5.765 1.00 96.25 84 LEU A C 1
ATOM 593 O O . LEU A 1 84 ? -14.665 5.757 5.484 1.00 96.25 84 LEU A O 1
ATOM 597 N N . ALA A 1 85 ? -16.747 5.269 6.181 1.00 95.06 85 ALA A N 1
ATOM 598 C CA . ALA A 1 85 ? -17.202 6.658 6.277 1.00 95.06 85 ALA A CA 1
ATOM 599 C C . ALA A 1 85 ? -17.305 7.153 7.723 1.00 95.06 85 ALA A C 1
ATOM 601 O O . ALA A 1 85 ? -17.936 6.503 8.562 1.00 95.06 85 ALA A O 1
ATOM 602 N N . ASP A 1 86 ? -16.755 8.336 7.992 1.00 94.50 86 ASP A N 1
ATOM 603 C CA . ASP A 1 86 ? -17.088 9.096 9.196 1.00 94.50 86 ASP A CA 1
ATOM 604 C C . ASP A 1 86 ? -18.535 9.614 9.146 1.00 94.50 86 ASP A C 1
ATOM 606 O O . ASP A 1 86 ? -19.082 9.842 8.061 1.00 94.50 86 ASP A O 1
ATOM 610 N N . PRO A 1 87 ? -19.170 9.853 10.308 1.00 90.81 87 PRO A N 1
ATOM 611 C CA . PRO A 1 87 ? -20.448 10.551 10.353 1.00 90.81 87 PRO A CA 1
ATOM 612 C C . PRO A 1 87 ? -20.367 11.896 9.614 1.00 90.81 87 PRO A C 1
ATOM 614 O O . PRO A 1 87 ? -19.519 12.731 9.925 1.00 90.81 87 PRO A O 1
ATOM 617 N N . GLY A 1 88 ? -21.250 12.102 8.634 1.00 89.50 88 GLY A N 1
ATOM 618 C CA . GLY A 1 88 ? -21.279 13.319 7.813 1.00 89.50 88 GLY A CA 1
ATOM 619 C C . GLY A 1 88 ? -20.300 13.338 6.632 1.00 89.50 88 GLY A C 1
ATOM 620 O O . GLY A 1 88 ? -20.252 14.339 5.921 1.00 89.50 88 GLY A O 1
ATOM 621 N N . ALA A 1 89 ? -19.535 12.266 6.400 1.00 91.19 89 ALA A N 1
ATOM 622 C CA . ALA A 1 89 ? -18.766 12.104 5.169 1.00 91.19 89 ALA A CA 1
ATOM 623 C C . ALA A 1 89 ? -19.683 11.835 3.961 1.00 91.19 89 ALA A C 1
ATOM 625 O O . ALA A 1 89 ? -20.847 11.449 4.110 1.00 91.19 89 ALA A O 1
ATOM 626 N N . ALA A 1 90 ? -19.140 12.014 2.755 1.00 86.25 90 ALA A N 1
ATOM 627 C CA . ALA A 1 90 ? -19.845 11.693 1.519 1.00 86.25 90 ALA A CA 1
ATOM 628 C C . ALA A 1 90 ? -20.277 10.213 1.479 1.00 86.25 90 ALA A C 1
ATOM 630 O O . ALA A 1 90 ? -19.577 9.326 1.984 1.00 86.25 90 ALA A O 1
ATOM 631 N N . ALA A 1 91 ? -21.435 9.962 0.865 1.00 86.94 91 ALA A N 1
ATOM 632 C CA . ALA A 1 91 ? -21.939 8.612 0.643 1.00 86.94 91 ALA A CA 1
ATOM 633 C C . ALA A 1 91 ? -21.020 7.831 -0.305 1.00 86.94 91 ALA A C 1
ATOM 635 O O . ALA A 1 91 ? -20.377 8.411 -1.185 1.00 86.94 91 ALA A O 1
ATOM 636 N N . ALA A 1 92 ? -20.973 6.512 -0.123 1.00 89.00 92 ALA A N 1
ATOM 637 C CA . ALA A 1 92 ? -20.228 5.644 -1.014 1.00 89.00 92 ALA A CA 1
ATOM 638 C C . ALA A 1 92 ? -20.840 5.654 -2.429 1.00 89.00 92 ALA A C 1
ATOM 640 O O . ALA A 1 92 ? -22.064 5.708 -2.566 1.00 89.00 92 ALA A O 1
ATOM 641 N N . PRO A 1 93 ? -20.010 5.551 -3.480 1.00 85.69 93 PRO A N 1
ATOM 642 C CA . PRO A 1 93 ? -20.480 5.245 -4.824 1.00 85.69 93 PRO A CA 1
ATOM 643 C C . PRO A 1 93 ? -21.259 3.925 -4.878 1.00 85.69 93 PRO A C 1
ATOM 645 O O . PRO A 1 93 ? -20.992 3.001 -4.102 1.00 85.69 93 PRO A O 1
ATOM 648 N N . ASP A 1 94 ? -22.161 3.812 -5.854 1.00 82.94 94 ASP A N 1
ATOM 649 C CA . ASP A 1 94 ? -22.954 2.603 -6.074 1.00 82.94 94 ASP A CA 1
ATOM 650 C C . ASP A 1 94 ? -22.075 1.352 -6.223 1.00 82.94 94 ASP A C 1
ATOM 652 O O . ASP A 1 94 ? -21.030 1.349 -6.881 1.00 82.94 94 ASP A O 1
ATOM 656 N N . GLY A 1 95 ? -22.516 0.257 -5.601 1.00 81.38 95 GLY A N 1
ATOM 657 C CA . GLY A 1 95 ? -21.819 -1.029 -5.648 1.00 81.38 95 GLY A CA 1
ATOM 658 C C . GLY A 1 95 ? -20.573 -1.127 -4.758 1.00 81.38 95 GLY A C 1
ATOM 659 O O . GLY A 1 95 ? -19.873 -2.137 -4.827 1.00 81.38 95 GLY A O 1
ATOM 660 N N . ILE A 1 96 ? -20.285 -0.127 -3.916 1.00 87.75 96 ILE A N 1
ATOM 661 C CA . ILE A 1 96 ? -19.242 -0.204 -2.884 1.00 87.75 96 ILE A CA 1
ATOM 662 C C . ILE A 1 96 ? -19.895 -0.419 -1.518 1.00 87.75 96 ILE A C 1
ATOM 664 O O . ILE A 1 96 ? -20.801 0.312 -1.124 1.00 87.75 96 ILE A O 1
ATOM 668 N N . LEU A 1 97 ? -19.420 -1.419 -0.769 1.00 90.31 97 LEU A N 1
ATOM 669 C CA . LEU A 1 97 ? -19.912 -1.672 0.583 1.00 90.31 97 LEU A CA 1
ATOM 670 C C . LEU A 1 97 ? -19.517 -0.517 1.504 1.00 90.31 97 LEU A C 1
ATOM 672 O O . LEU A 1 97 ? -18.332 -0.323 1.772 1.00 90.31 97 LEU A O 1
ATOM 676 N N . GLN A 1 98 ? -20.507 0.201 2.028 1.00 93.56 98 GLN A N 1
ATOM 677 C CA . GLN A 1 98 ? -20.296 1.247 3.019 1.00 93.56 98 GLN A CA 1
ATOM 678 C C . GLN A 1 98 ? -20.400 0.692 4.441 1.00 93.56 98 GLN A C 1
ATOM 680 O O . GLN A 1 98 ? -21.402 0.083 4.807 1.00 93.56 98 GLN A O 1
ATOM 685 N N . LEU A 1 99 ? -19.379 0.955 5.255 1.00 93.75 99 LEU A N 1
ATOM 686 C CA . LEU A 1 99 ? -19.345 0.668 6.685 1.00 93.75 99 LEU A CA 1
ATOM 687 C C . LEU A 1 99 ? -19.057 1.954 7.465 1.00 93.75 99 LEU A C 1
ATOM 689 O O . LEU A 1 99 ? -18.373 2.863 6.985 1.00 93.75 99 LEU A O 1
ATOM 693 N N . ALA A 1 100 ? -19.563 2.019 8.694 1.00 93.00 100 ALA A N 1
ATOM 694 C CA . ALA A 1 100 ? -19.222 3.102 9.605 1.00 93.00 100 ALA A CA 1
ATOM 695 C C . ALA A 1 100 ? -17.742 3.005 9.989 1.00 93.00 100 ALA A C 1
ATOM 697 O O . ALA A 1 100 ? -17.258 1.949 10.404 1.00 93.00 100 ALA A O 1
ATOM 698 N N . ALA A 1 101 ? -17.015 4.111 9.863 1.00 91.38 101 ALA A N 1
ATOM 699 C CA . ALA A 1 101 ? -15.617 4.140 10.234 1.00 91.38 101 ALA A CA 1
ATOM 700 C C . ALA A 1 101 ? -15.483 4.216 11.775 1.00 91.38 101 ALA A C 1
ATOM 702 O O . ALA A 1 101 ? -16.137 5.040 12.419 1.00 91.38 101 ALA A O 1
ATOM 703 N N . PRO A 1 102 ? -14.636 3.380 12.403 1.00 91.88 102 PRO A N 1
ATOM 704 C CA . PRO A 1 102 ? -14.502 3.323 13.859 1.00 91.88 102 PRO A CA 1
ATOM 705 C C . PRO A 1 102 ? -13.852 4.607 14.390 1.00 91.88 102 PRO A C 1
ATOM 707 O O . PRO A 1 102 ? -13.017 5.179 13.686 1.00 91.88 102 PRO A O 1
ATOM 710 N N . PRO A 1 103 ? -14.175 5.068 15.612 1.00 90.50 103 PRO A N 1
ATOM 711 C CA . PRO A 1 103 ? -13.633 6.314 16.159 1.00 90.50 103 PRO A CA 1
ATOM 712 C C . PRO A 1 103 ? -12.098 6.301 16.166 1.00 90.50 103 PRO A C 1
ATOM 714 O O . PRO A 1 103 ? -11.515 5.230 16.337 1.00 90.50 103 PRO A O 1
ATOM 717 N N . PRO A 1 104 ? -11.421 7.451 15.990 1.00 90.88 104 PRO A N 1
ATOM 718 C CA . PRO A 1 104 ? -9.964 7.491 15.910 1.00 90.88 104 PRO A CA 1
ATOM 719 C C . PRO A 1 104 ? -9.312 6.881 17.167 1.00 90.88 104 PRO A C 1
ATOM 721 O O . PRO A 1 104 ? -9.816 7.093 18.274 1.00 90.88 104 PRO A O 1
ATOM 724 N N . PRO A 1 105 ? -8.209 6.126 17.013 1.00 89.50 105 PRO A N 1
ATOM 725 C CA . PRO A 1 105 ? -7.468 5.588 18.143 1.00 89.50 105 PRO A CA 1
ATOM 726 C C . PRO A 1 105 ? -6.729 6.714 18.881 1.00 89.50 105 PRO A C 1
ATOM 728 O O . PRO A 1 105 ? -6.572 7.818 18.355 1.00 89.50 105 PRO A O 1
ATOM 731 N N . ARG A 1 106 ? -6.308 6.459 20.123 1.00 87.12 106 ARG A N 1
ATOM 732 C CA . ARG A 1 106 ? -5.769 7.495 21.018 1.00 87.12 106 ARG A CA 1
ATOM 733 C C . ARG A 1 106 ? -4.334 7.899 20.706 1.00 87.12 106 ARG A C 1
ATOM 735 O O . ARG A 1 106 ? -4.015 9.080 20.794 1.00 87.12 106 ARG A O 1
ATOM 742 N N . SER A 1 107 ? -3.461 6.941 20.420 1.00 85.75 107 SER A N 1
ATOM 743 C CA . SER A 1 107 ? -2.014 7.167 20.318 1.00 85.75 107 SER A CA 1
ATOM 744 C C . SER A 1 107 ? -1.424 6.772 18.975 1.00 85.75 107 SER A C 1
ATOM 746 O O . SER A 1 107 ? -0.293 7.154 18.679 1.00 85.75 107 SER A O 1
ATOM 748 N N . VAL A 1 108 ? -2.156 6.014 18.158 1.00 87.62 108 VAL A N 1
ATOM 749 C CA . VAL A 1 108 ? -1.685 5.603 16.832 1.00 87.62 108 VAL A CA 1
ATOM 750 C C . VAL A 1 108 ? -2.442 6.316 15.711 1.00 87.62 108 VAL A C 1
ATOM 752 O O . VAL A 1 108 ? -3.614 6.655 15.866 1.00 87.62 108 VAL A O 1
ATOM 755 N N . PRO A 1 109 ? -1.822 6.531 14.537 1.00 89.00 109 PRO A N 1
ATOM 756 C CA . PRO A 1 109 ? -2.546 7.050 13.384 1.00 89.00 109 PRO A CA 1
ATOM 757 C C . PRO A 1 109 ? -3.653 6.081 12.953 1.00 89.00 109 PRO A C 1
ATOM 759 O O . PRO A 1 109 ? -3.376 4.928 12.611 1.00 89.00 109 PRO A O 1
ATOM 762 N N . ARG A 1 110 ? -4.901 6.561 12.895 1.00 92.06 110 ARG A N 1
ATOM 763 C CA . ARG A 1 110 ? -6.072 5.769 12.471 1.00 92.06 110 ARG A CA 1
ATOM 764 C C . ARG A 1 110 ? -5.849 4.985 11.169 1.00 92.06 110 ARG A C 1
ATOM 766 O O . ARG A 1 110 ? -6.146 3.791 11.172 1.00 92.06 110 ARG A O 1
ATOM 773 N N . PRO A 1 111 ? -5.280 5.564 10.089 1.00 91.88 111 PRO A N 1
ATOM 774 C CA . PRO A 1 111 ? -5.047 4.812 8.857 1.00 91.88 111 PRO A CA 1
ATOM 775 C C . PRO A 1 111 ? -4.129 3.598 9.046 1.00 91.88 111 PRO A C 1
ATOM 777 O O . PRO A 1 111 ? -4.331 2.583 8.392 1.00 91.88 111 PRO A O 1
ATOM 780 N N . ARG A 1 112 ? -3.156 3.655 9.968 1.00 90.31 112 ARG A N 1
ATOM 781 C CA . ARG A 1 112 ? -2.262 2.518 10.243 1.00 90.31 112 ARG A CA 1
ATOM 782 C C . ARG A 1 112 ? -2.996 1.362 10.909 1.00 90.31 112 ARG A C 1
ATOM 784 O O . ARG A 1 112 ? -2.823 0.220 10.493 1.00 90.31 112 ARG A O 1
ATOM 791 N N . LEU A 1 113 ? -3.833 1.652 11.905 1.00 91.81 113 LEU A N 1
ATOM 792 C CA . LEU A 1 113 ? -4.632 0.616 12.559 1.00 91.81 113 LEU A CA 1
ATOM 793 C C . LEU A 1 113 ? -5.658 0.016 11.587 1.00 91.81 113 LEU A C 1
ATOM 795 O O . LEU A 1 113 ? -5.807 -1.202 11.526 1.00 91.81 113 LEU A O 1
ATOM 799 N N . LEU A 1 114 ? -6.305 0.854 10.770 1.00 95.12 114 LEU A N 1
ATOM 800 C CA . LEU A 1 114 ? -7.228 0.389 9.735 1.00 95.12 114 LEU A CA 1
ATOM 801 C C . LEU A 1 114 ? -6.537 -0.500 8.698 1.00 95.12 114 LEU A C 1
ATOM 803 O O . LEU A 1 114 ? -7.093 -1.534 8.354 1.00 95.12 114 LEU A O 1
ATOM 807 N N . LEU A 1 115 ? -5.324 -0.163 8.245 1.00 92.75 115 LEU A N 1
ATOM 808 C CA . LEU A 1 115 ? -4.551 -1.031 7.348 1.00 92.75 115 LEU A CA 1
ATOM 809 C C . LEU A 1 115 ? -4.300 -2.414 7.968 1.00 92.75 115 LEU A C 1
ATOM 811 O O . LEU A 1 115 ? -4.463 -3.413 7.275 1.00 92.75 115 LEU A O 1
ATOM 815 N N . ARG A 1 116 ? -3.969 -2.506 9.265 1.00 92.44 116 ARG A N 1
ATOM 816 C CA . ARG A 1 116 ? -3.802 -3.809 9.944 1.00 92.44 116 ARG A CA 1
ATOM 817 C C . ARG A 1 116 ? -5.109 -4.608 9.973 1.00 92.44 116 ARG A C 1
ATOM 819 O O . ARG A 1 116 ? -5.110 -5.781 9.621 1.00 92.44 116 ARG A O 1
ATOM 826 N N . ILE A 1 117 ? -6.223 -3.966 10.330 1.00 94.19 117 ILE A N 1
ATOM 827 C CA . ILE A 1 117 ? -7.543 -4.617 10.398 1.00 94.19 117 ILE A CA 1
ATOM 828 C C . ILE A 1 117 ? -8.004 -5.083 9.019 1.00 94.19 117 ILE A C 1
ATOM 830 O O . ILE A 1 117 ? -8.435 -6.220 8.861 1.00 94.19 117 ILE A O 1
ATOM 834 N N . LEU A 1 118 ? -7.886 -4.219 8.014 1.00 94.31 118 LEU A N 1
ATOM 835 C CA . LEU A 1 118 ? -8.249 -4.532 6.639 1.00 94.31 118 LEU A CA 1
ATOM 836 C C . LEU A 1 118 ? -7.386 -5.670 6.079 1.00 94.31 118 LEU A C 1
ATOM 838 O O . LEU A 1 118 ? -7.918 -6.549 5.410 1.00 94.31 118 LEU A O 1
ATOM 842 N N . ARG A 1 119 ? -6.084 -5.699 6.394 1.00 91.00 119 ARG A N 1
ATOM 843 C CA . ARG A 1 119 ? -5.186 -6.803 6.027 1.00 91.00 119 ARG A CA 1
ATOM 844 C C . ARG A 1 119 ? -5.610 -8.116 6.686 1.00 91.00 119 ARG A C 1
ATOM 846 O O . ARG A 1 119 ? -5.702 -9.118 5.992 1.00 91.00 119 ARG A O 1
ATOM 853 N N . ALA A 1 120 ? -5.936 -8.098 7.979 1.00 90.88 120 ALA A N 1
ATOM 854 C CA . ALA A 1 120 ? -6.445 -9.266 8.710 1.00 90.88 120 ALA A CA 1
ATOM 855 C C . ALA A 1 120 ? -7.841 -9.737 8.247 1.00 90.88 120 ALA A C 1
ATOM 857 O O . ALA A 1 120 ? -8.277 -10.837 8.593 1.00 90.88 120 ALA A O 1
ATOM 858 N N . ALA A 1 121 ? -8.549 -8.893 7.494 1.00 91.69 121 ALA A N 1
ATOM 859 C CA . ALA A 1 121 ? -9.787 -9.212 6.792 1.00 91.69 121 ALA A CA 1
ATOM 860 C C . ALA A 1 121 ? -9.565 -9.522 5.298 1.00 91.69 121 ALA A C 1
ATOM 862 O O . ALA A 1 121 ? -10.519 -9.486 4.522 1.00 91.69 121 ALA A O 1
ATOM 863 N N . GLU A 1 122 ? -8.311 -9.741 4.888 1.00 89.75 122 GLU A N 1
ATOM 864 C CA . GLU A 1 122 ? -7.896 -10.064 3.518 1.00 89.75 122 GLU A CA 1
ATOM 865 C C . GLU A 1 122 ? -8.349 -9.038 2.463 1.00 89.75 122 GLU A C 1
ATOM 867 O O . GLU A 1 122 ? -8.599 -9.357 1.300 1.00 89.75 122 GLU A O 1
ATOM 872 N N . ARG A 1 123 ? -8.451 -7.763 2.852 1.00 89.56 123 ARG A N 1
ATOM 873 C CA . ARG A 1 123 ? -8.825 -6.681 1.939 1.00 89.56 123 ARG A CA 1
ATOM 874 C C . ARG A 1 123 ? -7.616 -6.162 1.177 1.00 89.56 123 ARG A C 1
ATOM 876 O O . ARG A 1 123 ? -6.597 -5.805 1.761 1.00 89.56 123 ARG A O 1
ATOM 883 N N . ASP A 1 124 ? -7.777 -6.036 -0.134 1.00 87.06 124 ASP A N 1
ATOM 884 C CA . ASP A 1 124 ? -6.743 -5.476 -1.011 1.00 87.06 124 ASP A CA 1
ATOM 885 C C . ASP A 1 124 ? -6.837 -3.950 -1.135 1.00 87.06 124 ASP A C 1
ATOM 887 O O . ASP A 1 124 ? -5.841 -3.280 -1.405 1.00 87.06 124 ASP A O 1
ATOM 891 N N . HIS A 1 125 ? -8.034 -3.390 -0.943 1.00 90.31 125 HIS A N 1
ATOM 892 C CA . HIS A 1 125 ? -8.296 -1.970 -1.134 1.00 90.31 125 HIS A CA 1
ATOM 893 C C . HIS A 1 125 ? -9.475 -1.496 -0.280 1.00 90.31 125 HIS A C 1
ATOM 895 O O . HIS A 1 125 ? -10.509 -2.165 -0.200 1.00 90.31 125 HIS A O 1
ATOM 901 N N . ALA A 1 126 ? -9.338 -0.322 0.328 1.00 94.12 126 ALA A N 1
ATOM 902 C CA . ALA A 1 126 ? -10.429 0.365 1.006 1.00 94.12 126 ALA A CA 1
ATOM 903 C C . ALA A 1 126 ? -10.330 1.878 0.818 1.00 94.12 126 ALA A C 1
ATOM 905 O O . ALA A 1 126 ? -9.256 2.423 0.582 1.00 94.12 126 ALA A O 1
ATOM 906 N N . LEU A 1 127 ? -11.463 2.549 0.968 1.00 94.50 127 LEU A N 1
ATOM 907 C CA . LEU A 1 127 ? -11.586 3.996 0.943 1.00 94.50 127 LEU A CA 1
ATOM 908 C C . LEU A 1 127 ? -11.939 4.471 2.347 1.00 94.50 127 LEU A C 1
ATOM 910 O O . LEU A 1 127 ? -12.864 3.944 2.958 1.00 94.50 127 LEU A O 1
ATOM 914 N N . LEU A 1 128 ? -11.196 5.442 2.867 1.00 94.75 128 LEU A N 1
ATOM 915 C CA . LEU A 1 128 ? -11.506 6.128 4.116 1.00 94.75 128 LEU A CA 1
ATOM 916 C C . LEU A 1 128 ? -12.003 7.531 3.780 1.00 94.75 128 LEU A C 1
ATOM 918 O O . LEU A 1 128 ? -11.220 8.367 3.330 1.00 94.75 128 LEU A O 1
ATOM 922 N N . ALA A 1 129 ? -13.290 7.768 4.006 1.00 94.12 129 ALA A N 1
ATOM 923 C CA . ALA A 1 129 ? -13.941 9.048 3.789 1.00 94.12 129 ALA A CA 1
ATOM 924 C C . ALA A 1 129 ? -14.153 9.760 5.127 1.00 94.12 129 ALA A C 1
ATOM 926 O O . ALA A 1 129 ? -14.899 9.291 5.988 1.00 94.12 129 ALA A O 1
ATOM 927 N N . THR A 1 130 ? -13.499 10.904 5.289 1.00 92.94 130 THR A N 1
ATOM 928 C CA . THR A 1 130 ? -13.782 11.861 6.360 1.00 92.94 130 THR A CA 1
ATOM 929 C C . THR A 1 130 ? -14.701 12.961 5.824 1.00 92.94 130 THR A C 1
ATOM 931 O O . THR A 1 130 ? -15.071 12.975 4.649 1.00 92.94 130 THR A O 1
ATOM 934 N N . THR A 1 131 ? -15.077 13.915 6.671 1.00 89.94 131 THR A N 1
ATOM 935 C CA . THR A 1 131 ? -15.868 15.082 6.246 1.00 89.94 131 THR A CA 1
ATOM 936 C C . THR A 1 131 ? -15.126 16.002 5.274 1.00 89.94 131 THR A C 1
ATOM 938 O O . THR A 1 131 ? -15.762 16.787 4.578 1.00 89.94 131 THR A O 1
ATOM 941 N N . THR A 1 132 ? -13.795 15.926 5.220 1.00 88.94 132 THR A N 1
ATOM 942 C CA . THR A 1 132 ? -12.951 16.851 4.446 1.00 88.94 132 THR A CA 1
ATOM 943 C C . THR A 1 132 ? -12.027 16.163 3.453 1.00 88.94 132 THR A C 1
ATOM 945 O O . THR A 1 132 ? -11.457 16.835 2.598 1.00 88.94 132 THR A O 1
ATOM 948 N N . GLN A 1 133 ? -11.840 14.848 3.560 1.00 90.81 133 GLN A N 1
ATOM 949 C CA . GLN A 1 133 ? -10.828 14.140 2.795 1.00 90.81 133 GLN A CA 1
ATOM 950 C C . GLN A 1 133 ? -11.268 12.721 2.451 1.00 90.81 133 GLN A C 1
ATOM 952 O O . GLN A 1 133 ? -11.898 12.027 3.248 1.00 90.81 133 GLN A O 1
ATOM 957 N N . LEU A 1 134 ? -10.845 12.271 1.274 1.00 91.38 134 LEU A N 1
ATOM 958 C CA . LEU A 1 134 ? -10.905 10.880 0.868 1.00 91.38 134 LEU A CA 1
ATOM 959 C C . LEU A 1 134 ? -9.485 10.321 0.740 1.00 91.38 134 LEU A C 1
ATOM 961 O O . LEU A 1 134 ? -8.602 10.960 0.163 1.00 91.38 134 LEU A O 1
ATOM 965 N N . SER A 1 135 ? -9.269 9.130 1.289 1.00 92.94 135 SER A N 1
ATOM 966 C CA . SER A 1 135 ? -7.982 8.437 1.241 1.00 92.94 135 SER A CA 1
ATOM 967 C C . SER A 1 135 ? -8.154 6.998 0.763 1.00 92.94 135 SER A C 1
ATOM 969 O O . SER A 1 135 ? -9.096 6.318 1.169 1.00 92.94 135 SER A O 1
ATOM 971 N N . GLN A 1 136 ? -7.220 6.517 -0.054 1.00 92.88 136 GLN A N 1
ATOM 972 C CA . GLN A 1 136 ? -7.123 5.118 -0.473 1.00 92.88 136 GLN A CA 1
ATOM 973 C C . GLN A 1 136 ? -6.170 4.376 0.458 1.00 92.88 136 GLN A C 1
ATOM 975 O O . GLN A 1 136 ? -5.059 4.835 0.724 1.00 92.88 136 GLN A O 1
ATOM 980 N N . LEU A 1 137 ? -6.610 3.228 0.956 1.00 93.62 137 LEU A N 1
ATOM 981 C CA . LEU A 1 137 ? -5.848 2.334 1.815 1.00 93.62 137 LEU A CA 1
ATOM 982 C C . LEU A 1 137 ? -5.537 1.060 1.028 1.00 93.62 137 LEU A C 1
ATOM 984 O O . LEU A 1 137 ? -6.456 0.431 0.500 1.00 93.62 137 LEU A O 1
ATOM 988 N N . PHE A 1 138 ? -4.263 0.658 0.999 1.00 90.56 138 PHE A N 1
ATOM 989 C CA . PHE A 1 138 ? -3.794 -0.590 0.380 1.00 90.56 138 PHE A CA 1
ATOM 990 C C . PHE A 1 138 ? -3.207 -1.525 1.457 1.00 90.56 138 PHE A C 1
ATOM 992 O O . PHE A 1 138 ? -2.007 -1.486 1.731 1.00 90.56 138 PHE A O 1
ATOM 999 N N . PRO A 1 139 ? -4.035 -2.350 2.124 1.00 89.12 139 PRO A N 1
ATOM 1000 C CA . PRO A 1 139 ? -3.633 -3.143 3.295 1.00 89.12 139 PRO A CA 1
ATOM 1001 C C . PRO A 1 139 ? -2.598 -4.227 2.987 1.00 89.12 139 PRO A C 1
ATOM 1003 O O . PRO A 1 139 ? -1.746 -4.536 3.821 1.00 89.12 139 PRO A O 1
ATOM 1006 N N . ARG A 1 140 ? -2.664 -4.784 1.776 1.00 84.19 140 ARG A N 1
ATOM 1007 C CA . ARG A 1 140 ? -1.737 -5.786 1.235 1.00 84.19 140 ARG A CA 1
ATOM 1008 C C . ARG A 1 140 ? -0.902 -5.175 0.114 1.00 84.19 140 ARG A C 1
ATOM 1010 O O . ARG A 1 140 ? -0.788 -5.732 -0.974 1.00 84.19 140 ARG A O 1
ATOM 1017 N N . ASP A 1 141 ? -0.391 -3.966 0.350 1.00 82.06 141 ASP A N 1
ATOM 1018 C CA . ASP A 1 141 ? 0.439 -3.288 -0.635 1.00 82.06 141 ASP A CA 1
ATOM 1019 C C . ASP A 1 141 ? 1.718 -4.081 -0.912 1.00 82.06 141 ASP A C 1
ATOM 1021 O O . ASP A 1 141 ? 2.634 -4.155 -0.096 1.00 82.06 141 ASP A O 1
ATOM 1025 N N . VAL A 1 142 ? 1.777 -4.620 -2.119 1.00 75.00 142 VAL A N 1
ATOM 1026 C CA . VAL A 1 142 ? 2.911 -5.348 -2.690 1.00 75.00 142 VAL A CA 1
ATOM 1027 C C . VAL A 1 142 ? 4.183 -4.501 -2.812 1.00 75.00 142 VAL A C 1
ATOM 1029 O O . VAL A 1 142 ? 5.266 -5.050 -2.980 1.00 75.00 142 VAL A O 1
ATOM 1032 N N . LEU A 1 143 ? 4.080 -3.172 -2.694 1.00 76.25 143 LEU A N 1
ATOM 1033 C CA . LEU A 1 143 ? 5.231 -2.267 -2.707 1.00 76.25 143 LEU A CA 1
ATOM 1034 C C . LEU A 1 143 ? 5.766 -1.914 -1.314 1.00 76.25 143 LEU A C 1
ATOM 1036 O O . LEU A 1 143 ? 6.768 -1.204 -1.223 1.00 76.25 143 LEU A O 1
ATOM 1040 N N . ALA A 1 144 ? 5.152 -2.412 -0.236 1.00 74.44 144 ALA A N 1
ATOM 1041 C CA . ALA A 1 144 ? 5.569 -2.116 1.136 1.00 74.44 144 ALA A CA 1
ATOM 1042 C C . ALA A 1 144 ? 7.078 -2.327 1.420 1.00 74.44 144 ALA A C 1
ATOM 1044 O O . ALA A 1 144 ? 7.649 -1.514 2.156 1.00 74.44 144 ALA A O 1
ATOM 1045 N N . PRO A 1 145 ? 7.770 -3.334 0.835 1.00 67.12 145 PRO A N 1
ATOM 1046 C CA . PRO A 1 145 ? 9.219 -3.480 1.007 1.00 67.12 145 PRO A CA 1
ATOM 1047 C C . PRO A 1 145 ? 10.033 -2.280 0.495 1.00 67.12 145 PRO A C 1
ATOM 1049 O O . PRO A 1 145 ? 11.077 -1.958 1.059 1.00 67.12 145 PRO A O 1
ATOM 1052 N N . TYR A 1 146 ? 9.549 -1.580 -0.535 1.00 67.56 146 TYR A N 1
ATOM 1053 C CA . TYR A 1 146 ? 10.236 -0.434 -1.146 1.00 67.56 146 TYR A CA 1
ATOM 1054 C C . TYR A 1 146 ? 9.984 0.881 -0.425 1.00 67.56 146 TYR A C 1
ATOM 1056 O O . TYR A 1 146 ? 10.716 1.848 -0.625 1.00 67.56 146 TYR A O 1
ATOM 1064 N N . THR A 1 147 ? 8.956 0.932 0.418 1.00 70.12 147 THR A N 1
ATOM 1065 C CA . THR A 1 147 ? 8.542 2.162 1.096 1.00 70.12 147 THR A CA 1
ATOM 1066 C C . THR A 1 147 ? 9.007 2.224 2.548 1.00 70.12 147 THR A C 1
ATOM 1068 O O . THR A 1 147 ? 8.561 3.085 3.304 1.00 70.12 147 THR A O 1
ATOM 1071 N N . LEU A 1 148 ? 9.932 1.341 2.947 1.00 69.19 148 LEU A N 1
ATOM 1072 C CA . LEU A 1 148 ? 10.557 1.314 4.277 1.00 69.19 148 LEU A CA 1
ATOM 1073 C C . LEU A 1 148 ? 9.534 1.283 5.426 1.00 69.19 148 LEU A C 1
ATOM 1075 O O . LEU A 1 148 ? 9.709 1.933 6.458 1.00 69.19 148 LEU A O 1
ATOM 1079 N N . GLY A 1 149 ? 8.438 0.545 5.234 1.00 66.00 149 GLY A N 1
ATOM 1080 C CA . GLY A 1 149 ? 7.372 0.426 6.229 1.00 66.00 149 GLY A CA 1
ATOM 1081 C C . GLY A 1 149 ? 6.456 1.649 6.324 1.00 66.00 149 GLY A C 1
ATOM 1082 O O . GLY A 1 149 ? 5.656 1.746 7.261 1.00 66.00 149 GLY A O 1
ATOM 1083 N N . LEU A 1 150 ? 6.533 2.590 5.374 1.00 76.25 150 LEU A N 1
ATOM 1084 C CA . LEU A 1 150 ? 5.526 3.637 5.262 1.00 76.25 150 LEU A CA 1
ATOM 1085 C C . LEU A 1 150 ? 4.180 3.037 4.849 1.00 76.25 150 LEU A C 1
ATOM 1087 O O . LEU A 1 150 ? 4.116 2.225 3.924 1.00 76.25 150 LEU A O 1
ATOM 1091 N N . PRO A 1 151 ? 3.088 3.445 5.516 1.00 82.31 151 PRO A N 1
ATOM 1092 C CA . PRO A 1 151 ? 1.775 2.909 5.221 1.00 82.31 151 PRO A CA 1
ATOM 1093 C C . PRO A 1 151 ? 1.323 3.378 3.835 1.00 82.31 151 PRO A C 1
ATOM 1095 O O . PRO A 1 151 ? 1.439 4.560 3.510 1.00 82.31 151 PRO A O 1
ATOM 1098 N N . ALA A 1 152 ? 0.774 2.456 3.047 1.00 86.69 152 ALA A N 1
ATOM 1099 C CA . ALA A 1 152 ? 0.242 2.722 1.715 1.00 86.69 152 ALA A CA 1
ATOM 1100 C C . ALA A 1 152 ? -1.126 3.419 1.804 1.00 86.69 152 ALA A C 1
ATOM 1102 O O . ALA A 1 152 ? -2.182 2.824 1.577 1.00 86.69 152 ALA A O 1
ATOM 1103 N N . VAL A 1 153 ? -1.078 4.683 2.223 1.00 88.25 153 VAL A N 1
ATOM 1104 C CA . VAL A 1 153 ? -2.215 5.596 2.352 1.00 88.25 153 VAL A CA 1
ATOM 1105 C C . VAL A 1 153 ? -2.015 6.705 1.341 1.00 88.25 153 VAL A C 1
ATOM 1107 O O . VAL A 1 153 ? -1.069 7.481 1.473 1.00 88.25 153 VAL A O 1
ATOM 1110 N N . LEU A 1 154 ? -2.896 6.759 0.349 1.00 88.62 154 LEU A N 1
ATOM 1111 C CA . LEU A 1 154 ? -2.838 7.752 -0.717 1.00 88.62 154 LEU A CA 1
ATOM 1112 C C . LEU A 1 154 ? -4.001 8.726 -0.600 1.00 88.62 154 LEU A C 1
ATOM 1114 O O . LEU A 1 154 ? -5.097 8.334 -0.193 1.00 8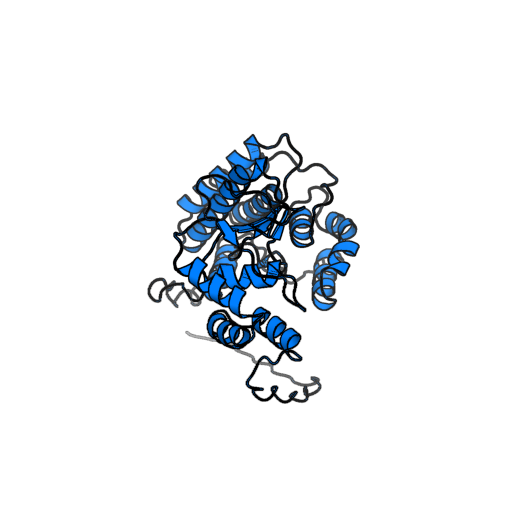8.62 154 LEU A O 1
ATOM 1118 N N . HIS A 1 155 ? -3.792 9.978 -0.991 1.00 86.94 155 HIS A N 1
ATOM 1119 C CA . HIS A 1 155 ? -4.911 10.891 -1.198 1.00 86.94 155 HIS A CA 1
ATOM 1120 C C . HIS A 1 155 ? -5.749 10.437 -2.401 1.00 86.94 155 HIS A C 1
ATOM 1122 O O . HIS A 1 155 ? -5.210 9.929 -3.387 1.00 86.94 155 HIS A O 1
ATOM 1128 N N . ALA A 1 156 ? -7.070 10.594 -2.315 1.00 82.94 156 ALA A N 1
ATOM 1129 C CA . ALA A 1 156 ? -7.986 10.192 -3.372 1.00 82.94 156 ALA A CA 1
ATOM 1130 C C . ALA A 1 156 ? -8.802 11.382 -3.874 1.00 82.94 156 ALA A C 1
ATOM 1132 O O . ALA A 1 156 ? -9.468 12.062 -3.093 1.00 82.94 156 ALA A O 1
ATOM 1133 N N . ALA A 1 157 ? -8.825 11.554 -5.191 1.00 83.25 157 ALA A N 1
ATOM 1134 C CA . ALA A 1 157 ? -9.810 12.388 -5.858 1.00 83.25 157 ALA A CA 1
ATOM 1135 C C . ALA A 1 157 ? -11.001 11.507 -6.266 1.00 83.25 157 ALA A C 1
ATOM 1137 O O . ALA A 1 157 ? -10.819 10.423 -6.825 1.00 83.25 157 ALA A O 1
ATOM 1138 N N . ALA A 1 158 ? -12.224 11.935 -5.937 1.00 80.94 158 ALA A N 1
ATOM 1139 C CA . ALA A 1 158 ? -13.427 11.115 -6.115 1.00 80.94 158 ALA A CA 1
ATOM 1140 C C . ALA A 1 158 ? -13.659 10.699 -7.582 1.00 80.94 158 ALA A C 1
ATOM 1142 O O . ALA A 1 158 ? -14.122 9.593 -7.854 1.00 80.94 158 ALA A O 1
ATOM 1143 N N . ASP A 1 159 ? -13.287 11.565 -8.520 1.00 84.25 159 ASP A N 1
ATOM 1144 C CA . ASP A 1 159 ? -13.346 11.355 -9.965 1.00 84.25 159 ASP A CA 1
ATOM 1145 C C . ASP A 1 159 ? -12.272 10.383 -10.493 1.00 84.25 159 ASP A C 1
ATOM 1147 O O . ASP A 1 159 ? -12.460 9.785 -11.552 1.00 84.25 159 ASP A O 1
ATOM 1151 N N . GLN A 1 160 ? -11.188 10.150 -9.745 1.00 84.56 160 GLN A N 1
ATOM 1152 C CA . GLN A 1 160 ? -10.102 9.235 -10.126 1.00 84.56 160 GLN A CA 1
ATOM 1153 C C . GLN A 1 160 ? -10.238 7.823 -9.536 1.00 84.56 160 GLN A C 1
ATOM 1155 O O . GLN A 1 160 ? -9.547 6.904 -9.974 1.00 84.56 160 GLN A O 1
ATOM 1160 N N . LEU A 1 161 ? -11.171 7.592 -8.605 1.00 85.06 161 LEU A N 1
ATOM 1161 C CA . LEU A 1 161 ? -11.284 6.330 -7.856 1.00 85.06 161 LEU A CA 1
ATOM 1162 C C . LEU A 1 161 ? -11.394 5.077 -8.730 1.00 85.06 161 LEU A C 1
ATOM 1164 O O . LEU A 1 161 ? -10.797 4.043 -8.426 1.00 85.06 161 LEU A O 1
ATOM 1168 N N . THR A 1 162 ? -12.180 5.141 -9.806 1.00 87.62 162 THR A N 1
ATOM 1169 C CA . THR A 1 162 ? -12.354 3.995 -10.710 1.00 87.62 162 THR A CA 1
ATOM 1170 C C . THR A 1 162 ? -11.043 3.648 -11.406 1.00 87.62 162 THR A C 1
ATOM 1172 O O . THR A 1 162 ? -10.697 2.469 -11.512 1.00 87.62 162 THR A O 1
ATOM 1175 N N . PHE A 1 163 ? -10.311 4.672 -11.841 1.00 89.25 163 PHE A N 1
ATOM 1176 C CA . PHE A 1 163 ? -9.027 4.525 -12.507 1.00 89.25 163 PHE A CA 1
ATOM 1177 C C . PHE A 1 163 ? -7.949 4.025 -11.537 1.00 89.25 163 PHE A C 1
ATOM 1179 O O . PHE A 1 163 ? -7.292 3.024 -11.820 1.00 89.25 163 PHE A O 1
ATOM 1186 N N . ASP A 1 164 ? -7.841 4.627 -10.355 1.00 88.69 164 ASP A N 1
ATOM 1187 C CA . ASP A 1 164 ? -6.863 4.248 -9.331 1.00 88.69 164 ASP A CA 1
ATOM 1188 C C . ASP A 1 164 ? -7.069 2.807 -8.837 1.00 88.69 164 ASP A C 1
ATOM 1190 O O . ASP A 1 164 ? -6.112 2.038 -8.698 1.00 88.69 164 ASP A O 1
ATOM 1194 N N . ARG A 1 165 ? -8.330 2.386 -8.662 1.00 86.38 165 ARG A N 1
ATOM 1195 C CA . ARG A 1 165 ? -8.675 0.995 -8.335 1.00 86.38 165 ARG A CA 1
ATOM 1196 C C . ARG A 1 165 ? -8.233 0.031 -9.432 1.00 86.38 165 ARG A C 1
ATOM 1198 O O . ARG A 1 165 ? -7.748 -1.060 -9.129 1.00 86.38 165 ARG A O 1
ATOM 1205 N N . ALA A 1 166 ? -8.417 0.407 -10.695 1.00 89.62 166 ALA A N 1
ATOM 1206 C CA . ALA A 1 166 ? -7.986 -0.414 -11.815 1.00 89.62 166 ALA A CA 1
ATOM 1207 C C . ALA A 1 166 ? -6.449 -0.519 -11.863 1.00 89.62 166 ALA A C 1
ATOM 1209 O O . ALA A 1 166 ? -5.939 -1.636 -11.961 1.00 89.62 166 ALA A O 1
ATOM 1210 N N . LEU A 1 167 ? -5.713 0.586 -11.662 1.00 90.12 167 LEU A N 1
ATOM 1211 C CA . LEU A 1 167 ? -4.247 0.570 -11.550 1.00 90.12 167 LEU A CA 1
ATOM 1212 C C . LEU A 1 167 ? -3.772 -0.376 -10.439 1.00 90.12 167 LEU A C 1
ATOM 1214 O O . LEU A 1 167 ? -2.911 -1.226 -10.663 1.00 90.12 167 LEU A O 1
ATOM 1218 N N . ALA A 1 168 ? -4.355 -0.265 -9.244 1.00 86.06 168 ALA A N 1
ATOM 1219 C CA . ALA A 1 168 ? -3.999 -1.118 -8.115 1.00 86.06 168 ALA A CA 1
ATOM 1220 C C . ALA A 1 168 ? -4.311 -2.601 -8.370 1.00 86.06 168 ALA A C 1
ATOM 1222 O O . ALA A 1 168 ? -3.545 -3.468 -7.943 1.00 86.06 168 ALA A O 1
ATOM 1223 N N . SER A 1 169 ? -5.408 -2.894 -9.075 1.00 86.31 169 SER A N 1
ATOM 1224 C CA . SER A 1 169 ? -5.787 -4.259 -9.446 1.00 86.31 169 SER A CA 1
ATOM 1225 C C . SER A 1 169 ? -4.775 -4.887 -10.403 1.00 86.31 169 SER A C 1
ATOM 1227 O O . SER A 1 169 ? -4.254 -5.959 -10.095 1.00 86.31 169 SER A O 1
ATOM 1229 N N . HIS A 1 170 ? -4.448 -4.207 -11.508 1.00 89.88 170 HIS A N 1
ATOM 1230 C CA . HIS A 1 170 ? -3.451 -4.666 -12.484 1.00 89.88 170 HIS A CA 1
ATOM 1231 C C . HIS A 1 170 ? -2.081 -4.867 -11.834 1.00 89.88 170 HIS A C 1
ATOM 1233 O O . HIS A 1 170 ? -1.466 -5.917 -11.991 1.00 89.88 170 HIS A O 1
ATOM 1239 N N . LEU A 1 171 ? -1.648 -3.911 -11.008 1.00 87.56 171 LEU A N 1
ATOM 1240 C CA . LEU A 1 171 ? -0.404 -4.022 -10.254 1.00 87.56 171 LEU A CA 1
ATOM 1241 C C . LEU A 1 171 ? -0.358 -5.289 -9.383 1.00 87.56 171 LEU A C 1
ATOM 1243 O O . LEU A 1 171 ? 0.611 -6.047 -9.418 1.00 87.56 171 LEU A O 1
ATOM 1247 N N . ARG A 1 172 ? -1.413 -5.537 -8.601 1.00 84.00 172 ARG A N 1
ATOM 1248 C CA . ARG A 1 172 ? -1.480 -6.723 -7.742 1.00 84.00 172 ARG A CA 1
ATOM 1249 C C . ARG A 1 172 ? -1.450 -8.002 -8.573 1.00 84.00 172 ARG A C 1
ATOM 1251 O O . ARG A 1 172 ? -0.707 -8.914 -8.236 1.00 84.00 172 ARG A O 1
ATOM 1258 N N . LYS A 1 173 ? -2.241 -8.071 -9.647 1.00 85.75 173 LYS A N 1
ATOM 1259 C CA . LYS A 1 173 ? -2.279 -9.245 -10.526 1.00 85.75 173 LYS A CA 1
ATOM 1260 C C . LYS A 1 173 ? -0.919 -9.519 -11.162 1.00 85.75 173 LYS A C 1
ATOM 1262 O O . LYS A 1 173 ? -0.491 -10.666 -11.130 1.00 85.75 173 LYS A O 1
ATOM 1267 N N . ALA A 1 174 ? -0.228 -8.484 -11.640 1.00 85.44 174 ALA A N 1
ATOM 1268 C CA . ALA A 1 174 ? 1.109 -8.611 -12.209 1.00 85.44 174 ALA A CA 1
ATOM 1269 C C . ALA A 1 174 ? 2.089 -9.235 -11.205 1.00 85.44 174 ALA A C 1
ATOM 1271 O O . ALA A 1 174 ? 2.764 -10.209 -11.522 1.00 85.44 174 ALA A O 1
ATOM 1272 N N . LEU A 1 175 ? 2.123 -8.725 -9.970 1.00 78.94 175 LEU A N 1
ATOM 1273 C CA . LEU A 1 175 ? 3.043 -9.222 -8.944 1.00 78.94 175 LEU A CA 1
ATOM 1274 C C . LEU A 1 175 ? 2.654 -10.608 -8.409 1.00 78.94 175 LEU A C 1
ATOM 1276 O O . LEU A 1 175 ? 3.537 -11.430 -8.187 1.00 78.94 175 LEU A O 1
ATOM 1280 N N . VAL A 1 176 ? 1.358 -10.910 -8.276 1.00 79.94 176 VAL A N 1
ATOM 1281 C CA . VAL A 1 176 ? 0.878 -12.260 -7.924 1.00 79.94 176 VAL A CA 1
ATOM 1282 C C . VAL A 1 176 ? 1.224 -13.279 -9.012 1.00 79.94 176 VAL A C 1
ATOM 1284 O O . VAL A 1 176 ? 1.661 -14.382 -8.693 1.00 79.94 176 VAL A O 1
ATOM 1287 N N . ALA A 1 177 ? 1.052 -12.931 -10.288 1.00 81.50 177 ALA A N 1
ATOM 1288 C CA . ALA A 1 177 ? 1.423 -13.796 -11.406 1.00 81.50 177 ALA A CA 1
ATOM 1289 C C . ALA A 1 177 ? 2.942 -14.012 -11.468 1.00 81.50 177 ALA A C 1
ATOM 1291 O O . ALA A 1 177 ? 3.397 -15.154 -11.522 1.00 81.50 177 ALA A O 1
ATOM 1292 N N . ALA A 1 178 ? 3.727 -12.934 -11.348 1.00 75.88 178 ALA A N 1
ATOM 1293 C CA . ALA A 1 178 ? 5.189 -12.991 -11.316 1.00 75.88 178 ALA A CA 1
ATOM 1294 C C . ALA A 1 178 ? 5.691 -13.907 -10.197 1.00 75.88 178 ALA A C 1
ATOM 1296 O O . ALA A 1 178 ? 6.563 -14.748 -10.399 1.00 75.88 178 ALA A O 1
ATOM 1297 N N . GLY A 1 179 ? 5.081 -13.768 -9.025 1.00 70.12 179 GLY A N 1
ATOM 1298 C CA . GLY A 1 179 ? 5.360 -14.568 -7.852 1.00 70.12 179 GLY A CA 1
ATOM 1299 C C . GLY A 1 179 ? 4.973 -16.044 -7.948 1.00 70.12 179 GLY A C 1
ATOM 1300 O O . GLY A 1 179 ? 5.481 -16.870 -7.197 1.00 70.12 179 GLY A O 1
ATOM 1301 N N . ARG A 1 180 ? 4.090 -16.390 -8.888 1.00 75.62 180 ARG A N 1
ATOM 1302 C CA . ARG A 1 180 ? 3.740 -17.768 -9.258 1.00 75.62 180 ARG A CA 1
ATOM 1303 C C . ARG A 1 180 ? 4.534 -18.277 -10.459 1.00 75.62 180 ARG A C 1
ATOM 1305 O O . ARG A 1 180 ? 4.203 -19.333 -10.988 1.00 75.62 180 ARG A O 1
ATOM 1312 N N . TYR A 1 181 ? 5.566 -17.545 -10.885 1.00 70.50 181 TYR A N 1
ATOM 1313 C CA . TYR A 1 181 ? 6.364 -17.841 -12.077 1.00 70.50 181 TYR A CA 1
ATOM 1314 C C . TYR A 1 181 ? 5.544 -17.828 -13.386 1.00 70.50 181 TYR A C 1
ATOM 1316 O O . TYR A 1 181 ? 6.014 -18.298 -14.421 1.00 70.50 181 TYR A O 1
ATOM 1324 N N . ASP A 1 182 ? 4.335 -17.255 -13.371 1.00 77.44 182 ASP A N 1
ATOM 1325 C CA . ASP A 1 182 ? 3.507 -17.047 -14.561 1.00 77.44 182 ASP A CA 1
ATOM 1326 C C . ASP A 1 182 ? 3.884 -15.712 -15.215 1.00 77.44 182 ASP A C 1
ATOM 1328 O O . ASP A 1 182 ? 3.203 -14.690 -15.095 1.00 77.44 182 ASP A O 1
ATOM 1332 N N . TYR A 1 183 ? 5.051 -15.705 -15.857 1.00 78.88 183 TYR A N 1
ATOM 1333 C CA . TYR A 1 183 ? 5.651 -14.483 -16.393 1.00 78.88 183 TYR A CA 1
ATOM 1334 C C . TYR A 1 183 ? 4.900 -13.903 -17.586 1.00 78.88 183 TYR A C 1
ATOM 1336 O O . TYR A 1 183 ? 4.972 -12.697 -17.807 1.00 78.88 183 TYR A O 1
ATOM 1344 N N . VAL A 1 184 ? 4.164 -14.731 -18.331 1.00 84.69 184 VAL A N 1
ATOM 1345 C CA . VAL A 1 184 ? 3.329 -14.252 -19.438 1.00 84.69 184 VAL A CA 1
ATOM 1346 C C . VAL A 1 184 ? 2.153 -13.465 -18.874 1.00 84.69 184 VAL A C 1
ATOM 1348 O O . VAL A 1 184 ? 1.983 -12.306 -19.241 1.00 84.69 184 VAL A O 1
ATOM 1351 N N . ALA A 1 185 ? 1.420 -14.024 -17.904 1.00 84.75 185 ALA A N 1
ATOM 1352 C CA . ALA A 1 185 ? 0.333 -13.297 -17.255 1.00 84.75 185 ALA A CA 1
ATOM 1353 C C . ALA A 1 185 ? 0.838 -12.050 -16.508 1.00 84.75 185 ALA A C 1
ATOM 1355 O O . ALA A 1 185 ? 0.194 -11.002 -16.538 1.00 84.75 185 ALA A O 1
ATOM 1356 N N . ALA A 1 186 ? 2.011 -12.129 -15.869 1.00 82.19 186 ALA A N 1
ATOM 1357 C CA . ALA A 1 186 ? 2.628 -10.977 -15.217 1.00 82.19 186 ALA A CA 1
ATOM 1358 C C . ALA A 1 186 ? 2.923 -9.843 -16.206 1.00 82.19 186 ALA A C 1
ATOM 1360 O O . ALA A 1 186 ? 2.614 -8.682 -15.931 1.00 82.19 186 ALA A O 1
ATOM 1361 N N . ALA A 1 187 ? 3.498 -10.187 -17.358 1.00 83.94 187 ALA A N 1
ATOM 1362 C CA . ALA A 1 187 ? 3.862 -9.224 -18.381 1.00 83.94 187 ALA A CA 1
ATOM 1363 C C . ALA A 1 187 ? 2.627 -8.655 -19.107 1.00 83.94 187 ALA A C 1
ATOM 1365 O O . ALA A 1 187 ? 2.593 -7.455 -19.372 1.00 83.94 187 ALA A O 1
ATOM 1366 N N . ASP A 1 188 ? 1.576 -9.452 -19.327 1.00 89.62 188 ASP A N 1
ATOM 1367 C CA . ASP A 1 188 ? 0.290 -8.979 -19.862 1.00 89.62 188 ASP A CA 1
ATOM 1368 C C . ASP A 1 188 ? -0.361 -7.925 -18.949 1.00 89.62 188 ASP A C 1
ATOM 1370 O O . ASP A 1 188 ? -0.859 -6.891 -19.414 1.00 89.62 188 ASP A O 1
ATOM 1374 N N . GLU A 1 189 ? -0.341 -8.164 -17.635 1.00 91.38 189 GLU A N 1
ATOM 1375 C CA . GLU A 1 189 ? -0.863 -7.238 -16.628 1.00 91.38 189 GLU A CA 1
ATOM 1376 C C . GLU A 1 189 ? 0.009 -5.971 -16.512 1.00 91.38 189 GLU A C 1
ATOM 1378 O O . GLU A 1 189 ? -0.523 -4.862 -16.391 1.00 91.38 189 GLU A O 1
ATOM 1383 N N . ALA A 1 190 ? 1.337 -6.098 -16.619 1.00 85.94 190 ALA A N 1
ATOM 1384 C CA . ALA A 1 190 ? 2.261 -4.962 -16.662 1.00 85.94 190 ALA A CA 1
ATOM 1385 C C . ALA A 1 190 ? 2.057 -4.091 -17.919 1.00 85.94 190 ALA A C 1
ATOM 1387 O O . ALA A 1 190 ? 2.006 -2.860 -17.829 1.00 85.94 190 ALA A O 1
ATOM 1388 N N . ASP A 1 191 ? 1.850 -4.709 -19.082 1.00 87.00 191 ASP A N 1
ATOM 1389 C CA . ASP A 1 191 ? 1.552 -4.008 -20.333 1.00 87.00 191 ASP A CA 1
ATOM 1390 C C . ASP A 1 191 ? 0.171 -3.331 -20.284 1.00 87.00 191 ASP A C 1
ATOM 1392 O O . ASP A 1 191 ? -0.003 -2.211 -20.779 1.00 87.00 191 ASP A O 1
ATOM 1396 N N . ALA A 1 192 ? -0.825 -3.959 -19.646 1.00 91.12 192 ALA A N 1
ATOM 1397 C CA . ALA A 1 192 ? -2.122 -3.333 -19.390 1.00 91.12 192 ALA A CA 1
ATOM 1398 C C . ALA A 1 192 ? -1.985 -2.087 -18.500 1.00 91.12 192 ALA A C 1
ATOM 1400 O O . ALA A 1 192 ? -2.511 -1.024 -18.851 1.00 91.12 192 ALA A O 1
ATOM 1401 N N . LEU A 1 193 ? -1.214 -2.185 -17.412 1.00 89.88 193 LEU A N 1
ATOM 1402 C CA . LEU A 1 193 ? -0.907 -1.061 -16.526 1.00 89.88 193 LEU A CA 1
ATOM 1403 C C . LEU A 1 193 ? -0.233 0.088 -17.289 1.00 89.88 193 LEU A C 1
ATOM 1405 O O . LEU A 1 193 ? -0.607 1.254 -17.148 1.00 89.88 193 LEU A O 1
ATOM 1409 N N . GLN A 1 194 ? 0.728 -0.235 -18.152 1.00 88.44 194 GLN A N 1
ATOM 1410 C CA . GLN A 1 194 ? 1.415 0.750 -18.975 1.00 88.44 194 GLN A CA 1
ATOM 1411 C C . GLN A 1 194 ? 0.471 1.449 -19.962 1.00 88.44 194 GLN A C 1
ATOM 1413 O O . GLN A 1 194 ? 0.519 2.676 -20.085 1.00 88.44 194 GLN A O 1
ATOM 1418 N N . ARG A 1 195 ? -0.411 0.707 -20.649 1.00 90.00 195 ARG A N 1
ATOM 1419 C CA . ARG A 1 195 ? -1.421 1.292 -21.551 1.00 90.00 195 ARG A CA 1
ATOM 1420 C C . ARG A 1 195 ? -2.320 2.281 -20.811 1.00 90.00 195 ARG A C 1
ATOM 1422 O O . ARG A 1 195 ? -2.540 3.386 -21.306 1.00 90.00 195 ARG A O 1
ATOM 1429 N N . MET A 1 196 ? -2.775 1.920 -19.613 1.00 91.12 196 MET A N 1
ATOM 1430 C CA . MET A 1 196 ? -3.592 2.799 -18.771 1.00 91.12 196 MET A CA 1
ATOM 1431 C C . MET A 1 196 ? -2.861 4.095 -18.403 1.00 91.12 196 MET A C 1
ATOM 1433 O O . MET A 1 196 ? -3.436 5.181 -18.507 1.00 91.12 196 MET A O 1
ATOM 1437 N N . LEU A 1 197 ? -1.585 3.995 -18.019 1.00 89.31 197 LEU A N 1
ATOM 1438 C CA . LEU A 1 197 ? -0.747 5.154 -17.706 1.00 89.31 197 LEU A CA 1
ATOM 1439 C C . LEU A 1 197 ? -0.495 6.044 -18.935 1.00 89.31 197 LEU A C 1
ATOM 1441 O O . LEU A 1 197 ? -0.523 7.267 -18.809 1.00 89.31 197 LEU A O 1
ATOM 1445 N N . LYS A 1 198 ? -0.303 5.462 -20.128 1.00 87.81 198 LYS A N 1
ATOM 1446 C CA . LYS A 1 198 ? -0.148 6.219 -21.386 1.00 87.81 198 LYS A CA 1
ATOM 1447 C C . LYS A 1 198 ? -1.406 7.024 -21.719 1.00 87.81 198 LYS A C 1
ATOM 1449 O O . LYS A 1 198 ? -1.297 8.199 -22.069 1.00 87.81 198 LYS A O 1
ATOM 1454 N N . GLN A 1 199 ? -2.585 6.423 -21.549 1.00 87.62 199 GLN A N 1
ATOM 1455 C CA . GLN A 1 199 ? -3.878 7.065 -21.824 1.00 87.62 199 GLN A CA 1
ATOM 1456 C C . GLN A 1 199 ? -4.151 8.282 -20.930 1.00 87.62 199 GLN A C 1
ATOM 1458 O O . GLN A 1 199 ? -4.880 9.180 -21.336 1.00 87.62 199 GLN A O 1
ATOM 1463 N N . HIS A 1 200 ? -3.535 8.336 -19.747 1.00 82.81 200 HIS A N 1
ATOM 1464 C CA . HIS A 1 200 ? -3.739 9.396 -18.756 1.00 82.81 200 HIS A CA 1
ATOM 1465 C C . HIS A 1 200 ? -2.475 10.240 -18.535 1.00 82.81 200 HIS A C 1
ATOM 1467 O O . HIS A 1 200 ? -2.283 10.817 -17.468 1.00 82.81 200 HIS A O 1
ATOM 1473 N N . SER A 1 201 ? -1.593 10.307 -19.537 1.00 78.50 201 SER A N 1
ATOM 1474 C CA . SER A 1 201 ? -0.305 11.009 -19.440 1.00 78.50 201 SER A CA 1
ATOM 1475 C C . SER A 1 201 ? -0.395 12.539 -19.533 1.00 78.50 201 SER A C 1
ATOM 1477 O O . SER A 1 201 ? 0.587 13.217 -19.247 1.00 78.50 201 SER A O 1
ATOM 1479 N N . SER A 1 202 ? -1.552 13.091 -19.916 1.00 71.06 202 SER A N 1
ATOM 1480 C CA . SER A 1 202 ? -1.769 14.534 -20.103 1.00 71.06 202 SER A CA 1
ATOM 1481 C C . SER A 1 202 ? -2.062 15.310 -18.814 1.00 71.06 202 SER A C 1
ATOM 1483 O O . SER A 1 202 ? -2.086 16.540 -18.839 1.00 71.06 202 SER A O 1
ATOM 1485 N N . GLN A 1 203 ? -2.289 14.621 -17.695 1.00 72.81 203 GLN A N 1
ATOM 1486 C CA . GLN A 1 203 ? -2.568 15.227 -16.393 1.00 72.81 203 GLN A CA 1
ATOM 1487 C C . GLN A 1 203 ? -1.355 15.089 -15.461 1.00 72.81 203 GLN A C 1
ATOM 1489 O O . GLN A 1 203 ? -0.574 14.142 -15.608 1.00 72.81 203 GLN A O 1
ATOM 1494 N N . PRO A 1 204 ? -1.181 15.999 -14.481 1.00 75.31 204 PRO A N 1
ATOM 1495 C CA . PRO A 1 204 ? -0.239 15.783 -13.394 1.00 75.31 204 PRO A CA 1
ATOM 1496 C C . PRO A 1 204 ? -0.493 14.420 -12.737 1.00 75.31 204 PRO A C 1
ATOM 1498 O O . PRO A 1 204 ? -1.650 14.078 -12.484 1.00 75.31 204 PRO A O 1
ATOM 1501 N N . PRO A 1 205 ? 0.562 13.638 -12.472 1.00 78.81 205 PRO A N 1
ATOM 1502 C CA . PRO A 1 205 ? 0.407 12.274 -11.999 1.00 78.81 205 PRO A CA 1
ATOM 1503 C C . PRO A 1 205 ? -0.209 12.257 -10.592 1.00 78.81 205 PRO A C 1
ATOM 1505 O O . PRO A 1 205 ? 0.334 12.869 -9.669 1.00 78.81 205 PRO A O 1
ATOM 1508 N N . SER A 1 206 ? -1.308 11.525 -10.413 1.00 84.69 206 SER A N 1
ATOM 1509 C CA . SER A 1 206 ? -1.865 11.215 -9.096 1.00 84.69 206 SER A CA 1
ATOM 1510 C C . SER A 1 206 ? -0.903 10.340 -8.281 1.00 84.69 206 SER A C 1
ATOM 1512 O O . SER A 1 206 ? -0.008 9.681 -8.824 1.00 84.69 206 SER A O 1
ATOM 1514 N N . GLU A 1 207 ? -1.090 10.276 -6.960 1.00 86.31 207 GLU A N 1
ATOM 1515 C CA . GLU A 1 207 ? -0.292 9.388 -6.104 1.00 86.31 207 GLU A CA 1
ATOM 1516 C C . GLU A 1 207 ? -0.413 7.914 -6.531 1.00 86.31 207 GLU A C 1
ATOM 1518 O O . GLU A 1 207 ? 0.577 7.180 -6.530 1.00 86.31 207 GLU A O 1
ATOM 1523 N N . ALA A 1 208 ? -1.600 7.485 -6.972 1.00 86.19 208 ALA A N 1
ATOM 1524 C CA . ALA A 1 208 ? -1.824 6.139 -7.492 1.00 86.19 208 ALA A CA 1
ATOM 1525 C C . ALA A 1 208 ? -1.107 5.906 -8.833 1.00 86.19 208 ALA A C 1
ATOM 1527 O O . ALA A 1 208 ? -0.542 4.831 -9.051 1.00 86.19 208 ALA A O 1
ATOM 1528 N N . GLN A 1 209 ? -1.054 6.914 -9.710 1.00 88.44 209 GLN A N 1
ATOM 1529 C CA . GLN A 1 209 ? -0.275 6.846 -10.948 1.00 88.44 209 GLN A CA 1
ATOM 1530 C C . GLN A 1 209 ? 1.228 6.757 -10.676 1.00 88.44 209 GLN A C 1
ATOM 1532 O O . GLN A 1 209 ? 1.920 5.995 -11.349 1.00 88.44 209 GLN A O 1
ATOM 1537 N N . LEU A 1 210 ? 1.744 7.482 -9.680 1.00 86.62 210 LEU A N 1
ATOM 1538 C CA . LEU A 1 210 ? 3.146 7.367 -9.264 1.00 86.62 210 LEU A CA 1
ATOM 1539 C C . LEU A 1 210 ? 3.450 5.986 -8.692 1.00 86.62 210 LEU A C 1
ATOM 1541 O O . LEU A 1 210 ? 4.473 5.400 -9.037 1.00 86.62 210 LEU A O 1
ATOM 1545 N N . ARG A 1 211 ? 2.535 5.433 -7.890 1.00 86.50 211 ARG A N 1
ATOM 1546 C CA . ARG A 1 211 ? 2.627 4.059 -7.385 1.00 86.50 211 ARG A CA 1
ATOM 1547 C C . ARG A 1 211 ? 2.702 3.047 -8.529 1.00 86.50 211 ARG A C 1
ATOM 1549 O O . ARG A 1 211 ? 3.581 2.190 -8.537 1.00 86.50 211 ARG A O 1
ATOM 1556 N N . ALA A 1 212 ? 1.819 3.175 -9.517 1.00 88.19 212 ALA A N 1
ATOM 1557 C CA . ALA A 1 212 ? 1.804 2.320 -10.698 1.00 88.19 212 ALA A CA 1
ATOM 1558 C C . ALA A 1 212 ? 3.069 2.476 -11.559 1.00 88.19 212 ALA A C 1
ATOM 1560 O O . ALA A 1 212 ? 3.628 1.477 -11.998 1.00 88.19 212 ALA A O 1
ATOM 1561 N N . ARG A 1 213 ? 3.558 3.707 -11.764 1.00 86.62 213 ARG A N 1
ATOM 1562 C CA . ARG A 1 213 ? 4.810 3.973 -12.492 1.00 86.62 213 ARG A CA 1
ATOM 1563 C C . ARG A 1 213 ? 6.022 3.376 -11.786 1.00 86.62 213 ARG A C 1
ATOM 1565 O O . ARG A 1 213 ? 6.832 2.736 -12.442 1.00 86.62 213 ARG A O 1
ATOM 1572 N N . PHE A 1 214 ? 6.122 3.551 -10.469 1.00 83.00 214 PHE A N 1
ATOM 1573 C CA . PHE A 1 214 ? 7.197 2.964 -9.671 1.00 83.00 214 PHE A CA 1
ATOM 1574 C C . PHE A 1 214 ? 7.180 1.439 -9.765 1.00 83.00 214 PHE A C 1
ATOM 1576 O O . PHE A 1 214 ? 8.212 0.813 -9.977 1.00 83.00 214 PHE A O 1
ATOM 1583 N N . ALA A 1 215 ? 6.004 0.826 -9.654 1.00 82.88 215 ALA A N 1
ATOM 1584 C CA . ALA A 1 215 ? 5.903 -0.613 -9.795 1.00 82.88 215 ALA A CA 1
ATOM 1585 C C . ALA A 1 215 ? 6.255 -1.109 -11.198 1.00 82.88 215 ALA A C 1
ATOM 1587 O O . ALA A 1 215 ? 6.935 -2.122 -11.327 1.00 82.88 215 ALA A O 1
ATOM 1588 N N . LEU A 1 216 ? 5.809 -0.401 -12.238 1.00 81.75 216 LEU A N 1
ATOM 1589 C CA . LEU A 1 216 ? 6.142 -0.738 -13.615 1.00 81.75 216 LEU A CA 1
ATOM 1590 C C . LEU A 1 216 ? 7.652 -0.641 -13.855 1.00 81.75 216 LEU A C 1
ATOM 1592 O O . LEU A 1 216 ? 8.208 -1.540 -14.464 1.00 81.75 216 LEU A O 1
ATOM 1596 N N . ASP A 1 217 ? 8.322 0.379 -13.313 1.00 78.31 217 ASP A N 1
ATOM 1597 C CA . ASP A 1 217 ? 9.787 0.487 -13.321 1.00 78.31 217 ASP A CA 1
ATOM 1598 C C . ASP A 1 217 ? 10.455 -0.753 -12.696 1.00 78.31 217 ASP A C 1
ATOM 1600 O O . ASP A 1 217 ? 11.359 -1.338 -13.297 1.00 78.31 217 ASP A O 1
ATOM 1604 N N . ARG A 1 218 ? 9.960 -1.230 -11.543 1.00 77.69 218 ARG A N 1
ATOM 1605 C CA . ARG A 1 218 ? 10.463 -2.464 -10.908 1.00 77.69 218 ARG A CA 1
ATOM 1606 C C . ARG A 1 218 ? 10.193 -3.716 -11.751 1.00 77.69 218 ARG A C 1
ATOM 1608 O O . ARG A 1 218 ? 11.089 -4.540 -11.906 1.00 77.69 218 ARG A O 1
ATOM 1615 N N . LEU A 1 219 ? 8.986 -3.859 -12.302 1.00 75.81 219 LEU A N 1
ATOM 1616 C CA . LEU A 1 219 ? 8.598 -4.991 -13.153 1.00 75.81 219 LEU A CA 1
ATOM 1617 C C . LEU A 1 219 ? 9.425 -5.030 -14.446 1.00 75.81 219 LEU A C 1
ATOM 1619 O O . LEU A 1 219 ? 9.967 -6.075 -14.800 1.00 75.81 219 LEU A O 1
ATOM 1623 N N . SER A 1 220 ? 9.585 -3.888 -15.116 1.00 74.81 220 SER A N 1
ATOM 1624 C CA . SER A 1 220 ? 10.411 -3.747 -16.318 1.00 74.81 220 SER A CA 1
ATOM 1625 C C . SER A 1 220 ? 11.884 -4.020 -16.044 1.00 74.81 220 SER A C 1
ATOM 1627 O O . SER A 1 220 ? 12.512 -4.737 -16.818 1.00 74.81 220 SER A O 1
ATOM 1629 N N . SER A 1 221 ? 12.430 -3.507 -14.936 1.00 70.19 221 SER A N 1
ATOM 1630 C CA . SER A 1 221 ? 13.823 -3.767 -14.543 1.00 70.19 221 SER A CA 1
ATOM 1631 C C . SER A 1 221 ? 14.095 -5.256 -14.344 1.00 70.19 221 SER A C 1
ATOM 1633 O O . SER A 1 221 ? 15.187 -5.725 -14.636 1.00 70.19 221 SER A O 1
ATOM 1635 N N . ALA A 1 222 ? 13.091 -6.018 -13.913 1.00 65.31 222 ALA A N 1
ATOM 1636 C CA . ALA A 1 222 ? 13.182 -7.465 -13.783 1.00 65.31 222 ALA A CA 1
ATOM 1637 C C . ALA A 1 222 ? 12.849 -8.238 -15.073 1.00 65.31 222 ALA A C 1
ATOM 1639 O O . ALA A 1 222 ? 12.772 -9.461 -15.037 1.00 65.31 222 ALA A O 1
ATOM 1640 N N . GLY A 1 223 ? 12.622 -7.564 -16.203 1.00 67.38 223 GLY A N 1
ATOM 1641 C CA . GLY A 1 223 ? 12.299 -8.204 -17.480 1.00 67.38 223 GLY A CA 1
ATOM 1642 C C . GLY A 1 223 ? 10.853 -8.696 -17.611 1.00 67.38 223 GLY A C 1
ATOM 1643 O O . GLY A 1 223 ? 10.559 -9.472 -18.516 1.00 67.38 223 GLY A O 1
ATOM 1644 N N . LEU A 1 224 ? 9.935 -8.250 -16.746 1.00 67.94 224 LEU A N 1
ATOM 1645 C CA . LEU A 1 224 ? 8.520 -8.647 -16.753 1.00 67.94 224 LEU A CA 1
ATOM 1646 C C . LEU A 1 224 ? 7.640 -7.691 -17.567 1.00 67.94 224 LEU A C 1
ATOM 1648 O O . LEU A 1 224 ? 6.574 -7.265 -17.126 1.00 67.94 224 LEU A O 1
ATOM 1652 N N . THR A 1 225 ? 8.095 -7.353 -18.771 1.00 68.44 225 THR A N 1
ATOM 1653 C CA . THR A 1 225 ? 7.312 -6.620 -19.775 1.00 68.44 225 THR A CA 1
ATOM 1654 C C . THR A 1 225 ? 7.586 -7.216 -21.144 1.00 68.44 225 THR A C 1
ATOM 1656 O O . THR A 1 225 ? 8.752 -7.328 -21.527 1.00 68.44 225 THR A O 1
ATOM 1659 N N . LEU A 1 226 ? 6.538 -7.570 -21.897 1.00 59.94 226 LEU A N 1
ATOM 1660 C CA . LEU A 1 226 ? 6.700 -8.175 -23.229 1.00 59.94 226 LEU A CA 1
ATOM 1661 C C . LEU A 1 226 ? 7.289 -7.173 -24.226 1.00 59.94 226 LEU A C 1
ATOM 1663 O O . LEU A 1 226 ? 7.947 -7.555 -25.191 1.00 59.94 226 LEU A O 1
ATOM 1667 N N . GLN A 1 227 ? 7.083 -5.881 -23.973 1.00 58.69 227 GL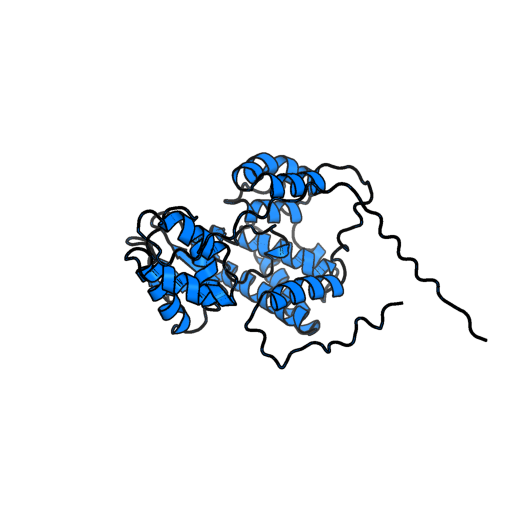N A N 1
ATOM 1668 C CA . GLN A 1 227 ? 7.639 -4.800 -24.766 1.00 58.69 227 GLN A CA 1
ATOM 1669 C C . GLN A 1 227 ? 8.706 -4.044 -23.963 1.00 58.69 227 GLN A C 1
ATOM 1671 O O . GLN A 1 227 ? 8.415 -3.045 -23.303 1.00 58.69 227 GLN A O 1
ATOM 1676 N N . VAL A 1 228 ? 9.962 -4.496 -24.054 1.00 51.09 228 VAL A N 1
ATOM 1677 C CA . VAL A 1 228 ? 11.138 -3.839 -23.435 1.00 51.09 228 VAL A CA 1
ATOM 1678 C C . VAL A 1 228 ? 11.253 -2.363 -23.861 1.00 51.09 228 VAL A C 1
ATOM 1680 O O . VAL A 1 228 ? 11.648 -1.506 -23.075 1.00 51.09 228 VAL A O 1
ATOM 1683 N N . GLU A 1 229 ? 10.810 -2.034 -25.076 1.00 45.91 229 GLU A N 1
ATOM 1684 C CA . GLU A 1 229 ? 10.785 -0.665 -25.610 1.00 45.91 229 GLU A CA 1
ATOM 1685 C C . GLU A 1 229 ? 9.600 0.172 -25.105 1.00 45.91 229 GLU A C 1
ATOM 1687 O O . GLU A 1 229 ? 9.619 1.397 -25.199 1.00 45.91 229 GLU A O 1
ATOM 1692 N N . ALA A 1 230 ? 8.553 -0.439 -24.547 1.00 43.22 230 ALA A N 1
ATOM 1693 C CA . ALA A 1 230 ? 7.321 0.280 -24.246 1.00 43.22 230 ALA A CA 1
ATOM 1694 C C . ALA A 1 230 ? 7.317 0.948 -22.864 1.00 43.22 230 ALA A C 1
ATOM 1696 O O . ALA A 1 230 ? 6.609 1.948 -22.689 1.00 43.22 230 ALA A O 1
ATOM 1697 N N . ALA A 1 231 ? 8.127 0.465 -21.910 1.00 45.19 231 ALA A N 1
ATOM 1698 C CA . ALA A 1 231 ? 8.316 1.119 -20.608 1.00 45.19 231 ALA A CA 1
ATOM 1699 C C . ALA A 1 231 ? 9.048 2.462 -20.763 1.00 45.19 231 ALA A C 1
ATOM 1701 O O . ALA A 1 231 ? 8.715 3.439 -20.094 1.00 45.19 231 ALA A O 1
ATOM 1702 N N . GLN A 1 232 ? 9.950 2.539 -21.748 1.00 50.56 232 GLN A N 1
ATOM 1703 C CA . GLN A 1 232 ? 10.652 3.759 -22.155 1.00 50.56 232 GLN A CA 1
ATOM 1704 C C . GLN A 1 232 ? 9.749 4.777 -22.878 1.00 50.56 232 GLN A C 1
ATOM 1706 O O . GLN A 1 232 ? 10.155 5.914 -23.094 1.00 50.56 232 GLN A O 1
ATOM 1711 N N . GLN A 1 233 ? 8.516 4.401 -23.237 1.00 56.09 233 GLN A N 1
ATOM 1712 C CA . GLN A 1 233 ? 7.564 5.272 -23.940 1.00 56.09 233 GLN A CA 1
ATOM 1713 C C . GLN A 1 233 ? 6.568 5.979 -23.013 1.00 56.09 233 GLN A C 1
ATOM 1715 O O . GLN A 1 233 ? 5.676 6.678 -23.500 1.00 56.09 233 GLN A O 1
ATOM 1720 N N . LEU A 1 234 ? 6.634 5.785 -21.692 1.00 65.94 234 LEU A N 1
ATOM 1721 C CA . LEU A 1 234 ? 5.864 6.654 -20.807 1.00 65.94 234 LEU A CA 1
ATOM 1722 C C . LEU A 1 234 ? 6.444 8.062 -20.883 1.00 65.94 234 LEU A C 1
ATOM 1724 O O . LEU A 1 234 ? 7.650 8.245 -20.737 1.00 65.94 234 LEU A O 1
ATOM 1728 N N . ALA A 1 235 ? 5.572 9.055 -21.078 1.00 67.06 235 ALA A N 1
ATOM 1729 C CA . ALA A 1 235 ? 5.991 10.447 -21.045 1.00 67.06 235 ALA A CA 1
ATOM 1730 C C . ALA A 1 235 ? 6.782 10.706 -19.747 1.00 67.06 235 ALA A C 1
ATOM 1732 O O . ALA A 1 235 ? 6.340 10.247 -18.673 1.00 67.06 235 ALA A O 1
ATOM 1733 N N . PRO A 1 236 ? 7.939 11.389 -19.833 1.00 68.31 236 PRO A N 1
ATOM 1734 C CA . PRO A 1 236 ? 8.728 11.717 -18.659 1.00 68.31 236 PRO A CA 1
ATOM 1735 C C . PRO A 1 236 ? 7.854 12.479 -17.667 1.00 68.31 236 PRO A C 1
ATOM 1737 O O . PRO A 1 236 ? 6.954 13.231 -18.048 1.00 68.31 236 PRO A O 1
ATOM 1740 N N . LEU A 1 237 ? 8.081 12.227 -16.381 1.00 69.19 237 LEU A N 1
ATOM 1741 C CA . LEU A 1 237 ? 7.359 12.948 -15.346 1.00 69.19 237 LEU A CA 1
ATOM 1742 C C . LEU A 1 237 ? 7.757 14.427 -15.381 1.00 69.19 237 LEU A C 1
ATOM 1744 O O . LEU A 1 237 ? 8.919 14.730 -15.659 1.00 69.19 237 LEU A O 1
ATOM 1748 N N . PRO A 1 238 ? 6.821 15.352 -15.105 1.00 64.75 238 PRO A N 1
ATOM 1749 C CA . PRO A 1 238 ? 7.170 16.758 -15.000 1.00 64.75 238 PRO A CA 1
ATOM 1750 C C . PRO A 1 238 ? 8.201 16.942 -13.882 1.00 64.75 238 PRO A C 1
ATOM 1752 O O . PRO A 1 238 ? 8.043 16.390 -12.790 1.00 64.75 238 PRO A O 1
ATOM 1755 N N . SER A 1 239 ? 9.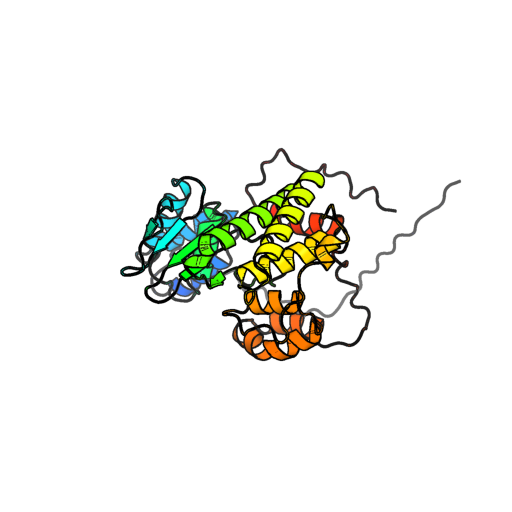246 17.722 -14.163 1.00 64.19 239 SER A N 1
ATOM 1756 C CA . SER A 1 239 ? 10.205 18.174 -13.160 1.00 64.19 239 SER A CA 1
ATOM 1757 C C . SER A 1 239 ? 9.988 19.666 -12.859 1.00 64.19 239 SER A C 1
ATOM 1759 O O . SER A 1 239 ? 9.972 20.468 -13.797 1.00 64.19 239 SER A O 1
ATOM 1761 N N . PRO A 1 240 ? 9.821 20.058 -11.581 1.00 64.62 240 PRO A N 1
ATOM 1762 C CA . PRO A 1 240 ? 9.742 19.187 -10.408 1.00 64.62 240 PRO A CA 1
ATOM 1763 C C . PRO A 1 240 ? 8.396 18.445 -10.331 1.00 64.62 240 PRO A C 1
ATOM 1765 O O . PRO A 1 240 ? 7.350 18.977 -10.703 1.00 64.62 240 PRO A O 1
ATOM 1768 N N . LEU A 1 241 ? 8.415 17.225 -9.785 1.00 65.38 241 LEU A N 1
ATOM 1769 C CA . LEU A 1 241 ? 7.184 16.526 -9.413 1.00 65.38 241 LEU A CA 1
ATOM 1770 C C . LEU A 1 241 ? 6.419 17.347 -8.361 1.00 65.38 241 LEU A C 1
ATOM 1772 O O . LEU A 1 241 ? 7.065 17.875 -7.449 1.00 65.38 241 LEU A O 1
ATOM 1776 N N . PRO A 1 242 ? 5.075 17.408 -8.426 1.00 66.69 242 PRO A N 1
ATOM 1777 C CA . PRO A 1 242 ? 4.278 18.136 -7.444 1.00 66.69 242 PRO A CA 1
ATOM 1778 C C . PRO A 1 242 ? 4.551 17.654 -6.012 1.00 66.69 242 PRO A C 1
ATOM 1780 O O . PRO A 1 242 ? 5.013 16.532 -5.772 1.00 66.69 242 PRO A O 1
ATOM 1783 N N . GLU A 1 243 ? 4.292 18.517 -5.032 1.00 68.12 243 GLU A N 1
ATOM 1784 C CA . GLU A 1 243 ? 4.274 18.100 -3.633 1.00 68.12 243 GLU A CA 1
ATOM 1785 C C . GLU A 1 243 ? 3.056 17.204 -3.398 1.00 68.12 243 GLU A C 1
ATOM 1787 O O . GLU A 1 243 ? 1.915 17.621 -3.572 1.00 68.12 243 GLU A O 1
ATOM 1792 N N . LEU A 1 244 ? 3.313 15.943 -3.057 1.00 70.31 244 LEU A N 1
ATOM 1793 C CA . LEU A 1 244 ? 2.275 14.937 -2.812 1.00 70.31 244 LEU A CA 1
ATOM 1794 C C . LEU A 1 244 ? 1.862 14.977 -1.346 1.00 70.31 244 LEU A C 1
ATOM 1796 O O . LEU A 1 244 ? 2.465 15.706 -0.577 1.00 70.31 244 LEU A O 1
ATOM 1800 N N . SER A 1 245 ? 0.875 14.216 -0.899 1.00 66.50 245 SER A N 1
ATOM 1801 C CA . SER A 1 245 ? 0.243 14.431 0.414 1.00 66.50 245 SER A CA 1
ATOM 1802 C C . SER A 1 245 ? 0.961 13.739 1.580 1.00 66.50 245 SER A C 1
ATOM 1804 O O . SER A 1 245 ? 0.751 14.116 2.733 1.00 66.50 245 SER A O 1
ATOM 1806 N N . GLY A 1 246 ? 1.844 12.766 1.316 1.00 73.19 246 GLY A N 1
ATOM 1807 C CA . GLY A 1 246 ? 2.492 11.986 2.376 1.00 73.19 246 GLY A CA 1
ATOM 1808 C C . GLY A 1 246 ? 3.832 11.344 2.013 1.00 73.19 246 GLY A C 1
ATOM 1809 O O . GLY A 1 246 ? 4.215 11.253 0.851 1.00 73.19 246 GLY A O 1
ATOM 1810 N N . GLY A 1 247 ? 4.531 10.849 3.040 1.00 74.69 247 GLY A N 1
ATOM 1811 C CA . GLY A 1 247 ? 5.887 10.298 2.918 1.00 74.69 247 GLY A CA 1
ATOM 1812 C C . GLY A 1 247 ? 5.987 9.060 2.024 1.00 74.69 247 GLY A C 1
ATOM 1813 O O . GLY A 1 247 ? 7.011 8.855 1.381 1.00 74.69 247 GLY A O 1
ATOM 1814 N N . TYR A 1 248 ? 4.920 8.255 1.936 1.00 79.81 248 TYR A N 1
ATOM 1815 C CA . TYR A 1 248 ? 4.850 7.130 0.995 1.00 79.81 248 TYR A CA 1
ATOM 1816 C C . TYR A 1 248 ? 4.960 7.634 -0.451 1.00 79.81 248 TYR A C 1
ATOM 1818 O O . TYR A 1 248 ? 5.793 7.162 -1.219 1.00 79.81 248 TYR A O 1
ATOM 1826 N N . ALA A 1 249 ? 4.178 8.660 -0.791 1.00 78.50 249 ALA A N 1
ATOM 1827 C CA . ALA A 1 249 ? 4.202 9.284 -2.103 1.00 78.50 249 ALA A CA 1
ATOM 1828 C C . ALA A 1 249 ? 5.546 9.985 -2.383 1.00 78.50 249 ALA A C 1
ATOM 1830 O O . ALA A 1 249 ? 6.045 9.922 -3.504 1.00 78.50 249 ALA A O 1
ATOM 1831 N N . ASP A 1 250 ? 6.179 10.576 -1.362 1.00 79.88 250 ASP A N 1
ATOM 1832 C CA . ASP A 1 250 ? 7.524 11.154 -1.481 1.00 79.88 250 ASP A CA 1
ATOM 1833 C C . ASP A 1 250 ? 8.588 10.099 -1.836 1.00 79.88 250 ASP A C 1
ATOM 1835 O O . ASP A 1 250 ? 9.420 10.360 -2.705 1.00 79.88 250 ASP A O 1
ATOM 1839 N N . LEU A 1 251 ? 8.552 8.904 -1.228 1.00 77.62 251 LEU A N 1
ATOM 1840 C CA . LEU A 1 251 ? 9.472 7.814 -1.587 1.00 77.62 251 LEU A CA 1
ATOM 1841 C C . LEU A 1 251 ? 9.238 7.296 -3.008 1.00 77.62 251 LEU A C 1
ATOM 1843 O O . LEU A 1 251 ? 10.203 7.088 -3.743 1.00 77.62 251 LEU A O 1
ATOM 1847 N N . LEU A 1 252 ? 7.976 7.144 -3.421 1.00 79.44 252 LEU A N 1
ATOM 1848 C CA . LEU A 1 252 ? 7.655 6.774 -4.801 1.00 79.44 252 LEU A CA 1
ATOM 1849 C C . LEU A 1 252 ? 8.191 7.814 -5.786 1.00 79.44 252 LEU A C 1
ATOM 1851 O O . LEU A 1 252 ? 8.848 7.449 -6.757 1.00 79.44 252 LEU A O 1
ATOM 1855 N N . ALA A 1 253 ? 7.968 9.102 -5.506 1.00 77.00 253 ALA A N 1
ATOM 1856 C CA . ALA A 1 253 ? 8.427 10.216 -6.332 1.00 77.00 253 ALA A CA 1
ATOM 1857 C C . ALA A 1 253 ? 9.956 10.267 -6.470 1.00 77.00 253 ALA A C 1
ATOM 1859 O O . ALA A 1 253 ? 10.457 10.617 -7.536 1.00 77.00 253 ALA A O 1
ATOM 1860 N N . ILE A 1 254 ? 10.700 9.909 -5.417 1.00 77.31 254 ILE A N 1
ATOM 1861 C CA . ILE A 1 254 ? 12.162 9.774 -5.481 1.00 77.31 254 ILE A CA 1
ATOM 1862 C C . ILE A 1 254 ? 12.556 8.650 -6.443 1.00 77.31 254 ILE A C 1
ATOM 1864 O O . ILE A 1 254 ? 13.423 8.855 -7.291 1.00 77.31 254 ILE A O 1
ATOM 1868 N N . GLY A 1 255 ? 11.897 7.493 -6.335 1.00 73.69 255 GLY A N 1
ATOM 1869 C CA . GLY A 1 255 ? 12.191 6.316 -7.151 1.00 73.69 255 GLY A CA 1
ATOM 1870 C C . GLY A 1 255 ? 11.922 6.499 -8.646 1.00 73.69 255 GLY A C 1
ATOM 1871 O O . GLY A 1 255 ? 12.608 5.887 -9.454 1.00 73.69 255 GLY A O 1
ATOM 1872 N N . VAL A 1 256 ? 10.970 7.362 -9.018 1.00 74.31 256 VAL A N 1
ATOM 1873 C CA . VAL A 1 256 ? 10.612 7.636 -10.425 1.00 74.31 256 VAL A CA 1
ATOM 1874 C C . VAL A 1 256 ? 11.165 8.965 -10.961 1.00 74.31 256 VAL A C 1
ATOM 1876 O O . VAL A 1 256 ? 10.777 9.408 -12.040 1.00 74.31 256 VAL A O 1
ATOM 1879 N N . SER A 1 257 ? 12.039 9.640 -10.209 1.00 74.81 257 SER A N 1
ATOM 1880 C CA . SER A 1 257 ? 12.568 10.957 -10.579 1.00 74.81 257 SER A CA 1
ATOM 1881 C C . SER A 1 257 ? 13.474 10.902 -11.812 1.00 74.81 257 SER A C 1
ATOM 1883 O O . SER A 1 257 ? 14.467 10.176 -11.831 1.00 74.81 257 SER A O 1
ATOM 1885 N N . THR A 1 258 ? 13.199 11.758 -12.800 1.00 71.94 258 THR A N 1
ATOM 1886 C CA . THR A 1 258 ? 14.035 11.929 -14.001 1.00 71.94 258 THR A CA 1
ATOM 1887 C C . THR A 1 258 ? 15.305 12.742 -13.746 1.00 71.94 258 THR A C 1
ATOM 1889 O O . THR A 1 258 ? 16.289 12.566 -14.454 1.00 71.94 258 THR A O 1
ATOM 1892 N N . ASP A 1 259 ? 15.322 13.594 -12.715 1.00 70.25 259 ASP A N 1
ATOM 1893 C CA . ASP A 1 259 ? 16.489 14.426 -12.361 1.00 70.25 259 ASP A CA 1
ATOM 1894 C C . ASP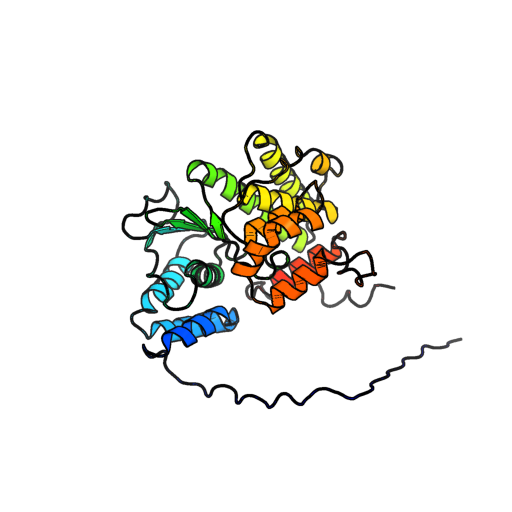 A 1 259 ? 17.519 13.662 -11.509 1.00 70.25 259 ASP A C 1
ATOM 1896 O O . ASP A 1 259 ? 18.478 14.238 -10.993 1.00 70.25 259 ASP A O 1
ATOM 1900 N N . GLY A 1 260 ? 17.280 12.364 -11.299 1.00 72.00 260 GLY A N 1
ATOM 1901 C CA . GLY A 1 260 ? 18.035 11.507 -10.399 1.00 72.00 260 GLY A CA 1
ATOM 1902 C C . GLY A 1 260 ? 17.423 11.419 -8.999 1.00 72.00 260 GLY A C 1
ATOM 1903 O O . GLY A 1 260 ? 16.876 12.382 -8.448 1.00 72.00 260 GLY A O 1
ATOM 1904 N N . ALA A 1 261 ? 17.538 10.233 -8.402 1.00 74.44 261 ALA A N 1
ATOM 1905 C CA . ALA A 1 261 ? 16.951 9.929 -7.099 1.00 74.44 261 ALA A CA 1
ATOM 1906 C C . ALA A 1 261 ? 17.601 10.731 -5.954 1.00 74.44 261 ALA A C 1
ATOM 1908 O O . ALA A 1 261 ? 16.907 11.197 -5.055 1.00 74.44 261 ALA A O 1
ATOM 1909 N N . ALA A 1 262 ? 18.916 10.973 -6.009 1.00 77.31 262 ALA A N 1
ATOM 1910 C CA . ALA A 1 262 ? 19.626 11.743 -4.983 1.00 77.31 262 ALA A CA 1
ATOM 1911 C C . ALA A 1 262 ? 19.127 13.196 -4.885 1.00 77.31 262 ALA A C 1
ATOM 1913 O O . ALA A 1 262 ? 18.935 13.730 -3.793 1.00 77.31 262 ALA A O 1
ATOM 1914 N N . GLU A 1 263 ? 18.874 13.836 -6.026 1.00 81.31 263 GLU A N 1
ATOM 1915 C CA . GLU A 1 263 ? 18.393 15.215 -6.075 1.00 81.31 263 GLU A CA 1
ATOM 1916 C C . GLU A 1 263 ? 16.920 15.316 -5.639 1.00 81.31 263 GLU A C 1
ATOM 1918 O O . GLU A 1 263 ? 16.565 16.180 -4.834 1.00 81.31 263 GLU A O 1
ATOM 1923 N N . ALA A 1 264 ? 16.071 14.375 -6.063 1.00 81.25 264 ALA A N 1
ATOM 1924 C CA . ALA A 1 264 ? 14.705 14.278 -5.550 1.00 81.25 264 ALA A CA 1
ATOM 1925 C C . ALA A 1 264 ? 14.661 14.025 -4.035 1.00 81.25 264 ALA A C 1
ATOM 1927 O O . ALA A 1 264 ? 13.844 14.631 -3.336 1.00 81.25 264 ALA A O 1
ATOM 1928 N N . TYR A 1 265 ? 15.561 13.184 -3.513 1.00 83.38 265 TYR A N 1
ATOM 1929 C CA . TYR A 1 265 ? 15.679 12.937 -2.079 1.00 83.38 265 TYR A CA 1
ATOM 1930 C C . TYR A 1 265 ? 16.051 14.211 -1.322 1.00 83.38 265 TYR A C 1
ATOM 1932 O O . TYR A 1 265 ? 15.380 14.548 -0.347 1.00 83.38 265 TYR A O 1
ATOM 1940 N N . ARG A 1 266 ? 17.050 14.973 -1.795 1.00 86.81 266 ARG A N 1
ATOM 1941 C CA . ARG A 1 266 ? 17.453 16.246 -1.171 1.00 86.81 266 ARG A CA 1
ATOM 1942 C C . ARG A 1 266 ? 16.273 17.200 -0.985 1.00 86.81 266 ARG A C 1
ATOM 1944 O O . ARG A 1 266 ? 16.112 17.747 0.104 1.00 86.81 266 ARG A O 1
ATOM 1951 N N . ARG A 1 267 ? 15.418 17.346 -2.002 1.00 85.88 267 ARG A N 1
ATOM 1952 C CA . ARG A 1 267 ? 14.226 18.212 -1.943 1.00 85.88 267 ARG A CA 1
ATOM 1953 C C . ARG A 1 267 ? 13.177 17.734 -0.938 1.00 85.88 267 ARG A C 1
ATOM 1955 O O . ARG A 1 267 ? 12.517 18.552 -0.309 1.00 85.88 267 ARG A O 1
ATOM 1962 N N . ARG A 1 268 ? 13.026 16.417 -0.768 1.00 86.75 268 ARG A N 1
ATOM 1963 C CA . ARG A 1 268 ? 11.968 15.805 0.063 1.00 86.75 268 ARG A CA 1
ATOM 1964 C C . ARG A 1 268 ? 12.426 15.415 1.470 1.00 86.75 268 ARG A C 1
ATOM 1966 O O . ARG A 1 268 ? 11.596 15.093 2.322 1.00 86.75 268 ARG A O 1
ATOM 1973 N N . ARG A 1 269 ? 13.730 15.487 1.750 1.00 87.00 269 ARG A N 1
ATOM 1974 C CA . ARG A 1 269 ? 14.355 15.031 3.001 1.00 87.00 269 ARG A CA 1
ATOM 1975 C C . ARG A 1 269 ? 13.717 15.629 4.253 1.00 87.00 269 ARG A C 1
ATOM 1977 O O . ARG A 1 269 ? 13.419 14.885 5.180 1.00 87.00 269 ARG A O 1
ATOM 1984 N N . ALA A 1 270 ? 13.490 16.944 4.287 1.00 85.94 270 ALA A N 1
ATOM 1985 C CA . ALA A 1 270 ? 12.927 17.620 5.463 1.00 85.94 270 ALA A CA 1
ATOM 1986 C C . ALA A 1 270 ? 11.545 17.064 5.842 1.00 85.94 270 ALA A C 1
ATOM 1988 O O . ALA A 1 270 ? 11.229 16.891 7.018 1.00 85.94 270 ALA A O 1
ATOM 1989 N N . ARG A 1 271 ? 10.741 16.719 4.836 1.00 83.69 271 ARG A N 1
ATOM 1990 C CA . ARG A 1 271 ? 9.409 16.162 5.034 1.00 83.69 271 ARG A CA 1
ATOM 1991 C C . ARG A 1 271 ? 9.442 14.696 5.443 1.00 83.69 271 ARG A C 1
ATOM 1993 O O . ARG A 1 271 ? 8.733 14.311 6.367 1.00 83.69 271 ARG A O 1
ATOM 2000 N N . LEU A 1 272 ? 10.306 13.896 4.819 1.00 82.00 272 LEU A N 1
ATOM 2001 C CA . LEU A 1 272 ? 10.544 12.514 5.242 1.00 82.00 272 LEU A CA 1
ATOM 2002 C C . LEU A 1 272 ? 11.033 12.461 6.695 1.00 82.00 272 LEU A C 1
ATOM 2004 O O . LEU A 1 272 ? 10.540 11.645 7.466 1.00 82.00 272 LEU A O 1
ATOM 2008 N N . GLN A 1 273 ? 11.899 13.391 7.104 1.00 86.06 273 GLN A N 1
ATOM 2009 C CA . GLN A 1 273 ? 12.384 13.502 8.481 1.00 86.06 273 GLN A CA 1
ATOM 2010 C C . GLN A 1 273 ? 11.267 13.796 9.493 1.00 86.06 273 GLN A C 1
ATOM 2012 O O . GLN A 1 273 ? 11.333 13.323 10.622 1.00 86.06 273 GLN A O 1
ATOM 2017 N N . ALA A 1 274 ? 10.232 14.543 9.102 1.00 81.12 274 ALA A N 1
ATOM 2018 C CA . ALA A 1 274 ? 9.075 14.797 9.961 1.00 81.12 274 ALA A CA 1
ATOM 2019 C C . ALA A 1 274 ? 8.160 13.566 10.122 1.00 81.12 274 ALA A C 1
ATOM 2021 O O . ALA A 1 274 ? 7.385 13.492 11.074 1.00 81.12 274 ALA A O 1
ATOM 2022 N N . LEU A 1 275 ? 8.228 12.611 9.191 1.00 75.81 275 LEU A N 1
ATOM 2023 C CA . LEU A 1 275 ? 7.338 11.447 9.130 1.00 75.81 275 LEU A CA 1
ATOM 2024 C C . LEU A 1 275 ? 8.003 10.147 9.594 1.00 75.81 275 LEU A C 1
ATOM 2026 O O . LEU A 1 275 ? 7.314 9.205 9.997 1.00 75.81 275 LEU A O 1
ATOM 2030 N N . LEU A 1 276 ? 9.328 10.080 9.502 1.00 76.56 276 LEU A N 1
ATOM 2031 C CA . LEU A 1 276 ? 10.128 8.891 9.751 1.00 76.56 276 LEU A CA 1
ATOM 2032 C C . LEU A 1 276 ? 10.982 9.058 11.004 1.00 76.56 276 LEU A C 1
ATOM 2034 O O . LEU A 1 276 ? 11.470 10.139 11.321 1.00 76.56 276 LEU A O 1
ATOM 2038 N N . GLY A 1 277 ? 11.196 7.951 11.712 1.00 74.81 277 GLY A N 1
ATOM 2039 C CA . GLY A 1 277 ? 12.101 7.931 12.855 1.00 74.81 277 GLY A CA 1
ATOM 2040 C C . GLY A 1 277 ? 13.563 8.108 12.437 1.00 74.81 277 GLY A C 1
ATOM 2041 O O . GLY A 1 277 ? 13.951 7.786 11.311 1.00 74.81 277 GLY A O 1
ATOM 2042 N N . ALA A 1 278 ? 14.395 8.547 13.385 1.00 77.69 278 ALA A N 1
ATOM 2043 C CA . ALA A 1 278 ? 15.835 8.720 13.184 1.00 77.69 278 ALA A CA 1
ATOM 2044 C C . ALA A 1 278 ? 16.551 7.483 12.590 1.00 77.69 278 ALA A C 1
ATOM 2046 O O . ALA A 1 278 ? 17.373 7.678 11.695 1.00 77.69 278 ALA A O 1
ATOM 2047 N N . PRO A 1 279 ? 16.235 6.227 12.983 1.00 70.25 279 PRO A N 1
ATOM 2048 C CA . PRO A 1 279 ? 16.872 5.051 12.383 1.00 70.25 279 PRO A CA 1
ATOM 2049 C C . PRO A 1 279 ? 16.587 4.915 10.882 1.00 70.25 279 PRO A C 1
ATOM 2051 O O . PRO A 1 279 ? 17.496 4.675 10.093 1.00 70.25 279 PRO A O 1
ATOM 2054 N N . THR A 1 280 ? 15.333 5.117 10.469 1.00 70.06 280 THR A N 1
ATOM 2055 C CA . THR A 1 280 ? 14.932 5.049 9.056 1.00 70.06 280 THR A CA 1
ATOM 2056 C C . THR A 1 280 ? 15.544 6.193 8.256 1.00 70.06 280 THR A C 1
ATOM 2058 O O . THR A 1 280 ? 16.013 5.981 7.140 1.00 70.06 280 THR A O 1
ATOM 2061 N N . MET A 1 281 ? 15.597 7.395 8.836 1.00 81.38 281 MET A N 1
ATOM 2062 C CA . MET A 1 281 ? 16.254 8.537 8.200 1.00 81.38 281 MET A CA 1
ATOM 2063 C C . MET A 1 281 ? 17.752 8.315 8.007 1.00 81.38 281 MET A C 1
ATOM 2065 O O . MET A 1 281 ? 18.267 8.669 6.955 1.00 81.38 281 MET A O 1
ATOM 2069 N N . ALA A 1 282 ? 18.441 7.678 8.955 1.00 73.31 282 ALA A N 1
ATOM 2070 C CA . ALA A 1 282 ? 19.856 7.345 8.802 1.00 73.31 282 ALA A CA 1
ATOM 2071 C C . ALA A 1 282 ? 20.104 6.364 7.641 1.00 73.31 282 ALA A C 1
ATOM 2073 O O . ALA A 1 282 ? 21.079 6.521 6.909 1.00 73.31 282 ALA A O 1
ATOM 2074 N N . LEU A 1 283 ? 19.209 5.388 7.435 1.00 70.38 283 LEU A N 1
ATOM 2075 C CA . LEU A 1 283 ? 19.274 4.471 6.290 1.00 70.38 283 LEU A CA 1
ATOM 2076 C C . LEU A 1 283 ? 19.051 5.201 4.960 1.00 70.38 283 LEU A C 1
ATOM 2078 O O . LEU A 1 283 ? 19.796 4.978 4.008 1.00 70.38 283 LEU A O 1
ATOM 2082 N N . LEU A 1 284 ? 18.049 6.081 4.903 1.00 74.31 284 LEU A N 1
ATOM 2083 C CA . LEU A 1 284 ? 17.765 6.897 3.721 1.00 74.31 284 LEU A CA 1
ATOM 2084 C C . LEU A 1 284 ? 18.914 7.853 3.403 1.00 74.31 284 LEU A C 1
ATOM 2086 O O . LEU A 1 284 ? 19.347 7.932 2.256 1.00 74.31 284 LEU A O 1
ATOM 2090 N N . ASP A 1 285 ? 19.445 8.532 4.419 1.00 81.12 285 ASP A N 1
ATOM 2091 C CA . ASP A 1 285 ? 20.611 9.389 4.273 1.00 81.12 285 ASP A CA 1
ATOM 2092 C C . ASP A 1 285 ? 21.780 8.564 3.744 1.00 81.12 285 ASP A C 1
ATOM 2094 O O . ASP A 1 285 ? 22.317 8.912 2.702 1.00 81.12 285 ASP A O 1
ATOM 2098 N N . ALA A 1 286 ? 22.128 7.429 4.352 1.00 75.12 286 ALA A N 1
ATOM 2099 C CA . ALA A 1 286 ? 23.209 6.578 3.851 1.00 75.12 286 ALA A CA 1
ATOM 2100 C C . ALA A 1 286 ? 23.007 6.158 2.382 1.00 75.12 286 ALA A C 1
ATOM 2102 O O . ALA A 1 286 ? 23.949 6.235 1.593 1.00 75.12 286 ALA A O 1
ATOM 2103 N N . HIS A 1 287 ? 21.780 5.781 2.005 1.00 73.00 287 HIS A N 1
ATOM 2104 C CA . HIS A 1 287 ? 21.438 5.360 0.646 1.00 73.00 287 HIS A CA 1
ATOM 2105 C C . HIS A 1 287 ? 21.556 6.493 -0.389 1.00 73.00 287 HIS A C 1
ATOM 2107 O O . HIS A 1 287 ? 22.017 6.252 -1.501 1.00 73.00 287 HIS A O 1
ATOM 2113 N N . TYR A 1 288 ? 21.175 7.727 -0.034 1.00 75.69 288 TYR A N 1
ATOM 2114 C CA . TYR A 1 288 ? 21.096 8.852 -0.977 1.00 75.69 288 TYR A CA 1
ATOM 2115 C C . TYR A 1 288 ? 22.209 9.911 -0.833 1.00 75.69 288 TYR A C 1
ATOM 2117 O O . TYR A 1 288 ? 22.291 10.807 -1.673 1.00 75.69 288 TYR A O 1
ATOM 2125 N N . SER A 1 289 ? 23.058 9.854 0.204 1.00 66.19 289 SER A N 1
ATOM 2126 C CA . SER A 1 289 ? 24.062 10.897 0.509 1.00 66.19 289 SER A CA 1
ATOM 2127 C C . SER A 1 289 ? 25.517 10.558 0.161 1.00 66.19 289 SER A C 1
ATOM 2129 O O . SER A 1 289 ? 26.365 11.444 0.267 1.00 66.19 289 SER A O 1
ATOM 2131 N N . THR A 1 290 ? 25.844 9.350 -0.318 1.00 54.12 290 THR A N 1
ATOM 2132 C CA . THR A 1 290 ? 27.237 8.994 -0.662 1.00 54.12 290 THR A CA 1
ATOM 2133 C C . THR A 1 290 ? 27.502 8.780 -2.155 1.00 54.12 290 THR A C 1
ATOM 2135 O O . THR A 1 290 ? 26.728 8.165 -2.882 1.00 54.12 290 THR A O 1
ATOM 2138 N N . HIS A 1 291 ? 28.649 9.327 -2.584 1.00 44.31 291 HIS A N 1
ATOM 2139 C CA . HIS A 1 291 ? 29.379 9.031 -3.823 1.00 44.31 291 HIS A CA 1
ATOM 2140 C C . HIS A 1 291 ? 29.618 7.513 -3.945 1.00 44.31 291 HIS A C 1
ATOM 2142 O O . HIS A 1 291 ? 29.597 6.849 -2.908 1.00 44.31 291 HIS A O 1
ATOM 2148 N N . PRO A 1 292 ? 29.861 6.954 -5.151 1.00 37.91 292 PRO A N 1
ATOM 2149 C CA . PRO A 1 292 ? 29.920 5.511 -5.396 1.00 37.91 292 PRO A CA 1
ATOM 2150 C C . PRO A 1 292 ? 31.115 4.857 -4.685 1.00 37.91 292 PRO A C 1
ATOM 2152 O O . PRO A 1 292 ? 32.113 4.499 -5.296 1.00 37.91 292 PRO A O 1
ATOM 2155 N N . CYS A 1 293 ? 31.023 4.666 -3.375 1.00 30.91 293 CYS A N 1
ATOM 2156 C CA . CYS A 1 293 ? 31.598 3.489 -2.761 1.00 30.91 293 CYS A CA 1
ATOM 2157 C C . CYS A 1 293 ? 30.681 2.326 -3.126 1.00 30.91 293 CYS A C 1
ATOM 2159 O O . CYS A 1 293 ? 29.462 2.520 -3.197 1.00 30.91 293 CYS A O 1
ATOM 2161 N N . PRO A 1 294 ? 31.230 1.124 -3.354 1.00 37.28 294 PRO A N 1
ATOM 2162 C CA . PRO A 1 294 ? 30.418 -0.052 -3.544 1.00 37.28 294 PRO A CA 1
ATOM 2163 C C . PRO A 1 294 ? 29.742 -0.314 -2.200 1.00 37.28 294 PRO A C 1
ATOM 2165 O O . PRO A 1 294 ? 30.230 -1.071 -1.363 1.00 37.28 294 PRO A O 1
ATOM 2168 N N . ILE A 1 295 ? 28.576 0.304 -1.992 1.00 38.06 295 ILE A N 1
ATOM 2169 C CA . ILE A 1 295 ? 27.461 -0.395 -1.378 1.00 38.06 295 ILE A CA 1
ATOM 2170 C C . ILE A 1 295 ? 27.556 -1.766 -2.031 1.00 38.06 295 ILE A C 1
ATOM 2172 O O . ILE A 1 295 ? 27.474 -1.844 -3.260 1.00 38.06 295 ILE A O 1
ATOM 2176 N N . ARG A 1 296 ? 27.883 -2.811 -1.252 1.00 35.88 296 ARG A N 1
ATOM 2177 C CA . ARG A 1 296 ? 27.551 -4.184 -1.636 1.00 35.88 296 ARG A CA 1
ATOM 2178 C C . ARG A 1 296 ? 26.126 -4.049 -2.100 1.00 35.88 296 ARG A C 1
ATOM 2180 O O . ARG A 1 296 ? 25.274 -3.809 -1.244 1.00 35.88 296 ARG A O 1
ATOM 2187 N N . GLN A 1 297 ? 25.953 -3.987 -3.421 1.00 34.84 297 GLN A N 1
ATOM 2188 C CA . GLN A 1 297 ? 24.711 -3.563 -4.025 1.00 34.84 297 GLN A CA 1
ATOM 2189 C C . GLN A 1 297 ? 23.678 -4.399 -3.298 1.00 34.84 297 GLN A C 1
ATOM 2191 O O . GLN A 1 297 ? 23.830 -5.623 -3.241 1.00 34.84 297 GLN A O 1
ATOM 2196 N N . LEU A 1 298 ? 22.703 -3.752 -2.645 1.00 34.88 298 LEU A N 1
ATOM 2197 C CA . LEU A 1 298 ? 21.444 -4.452 -2.435 1.00 34.88 298 LEU A CA 1
ATOM 2198 C C . LEU A 1 298 ? 21.184 -5.088 -3.794 1.00 34.88 298 LEU A C 1
ATOM 2200 O O . LEU A 1 298 ? 21.208 -4.305 -4.752 1.00 34.88 298 LEU A O 1
ATOM 2204 N N . PRO A 1 299 ? 21.163 -6.437 -3.889 1.00 33.19 299 PRO A N 1
ATOM 2205 C CA . PRO A 1 299 ? 21.261 -7.129 -5.161 1.00 33.19 299 PRO A CA 1
ATOM 2206 C C . PRO A 1 299 ? 20.316 -6.405 -6.092 1.00 33.19 299 PRO A C 1
ATOM 2208 O O . PRO A 1 299 ? 19.142 -6.255 -5.727 1.00 33.19 299 PRO A O 1
ATOM 2211 N N . PRO A 1 300 ? 20.846 -5.757 -7.140 1.00 38.81 300 PRO A N 1
ATOM 2212 C CA . PRO A 1 300 ? 20.065 -4.753 -7.819 1.00 38.81 300 PRO A CA 1
ATOM 2213 C C . PRO A 1 300 ? 18.876 -5.531 -8.349 1.00 38.81 300 PRO A C 1
ATOM 2215 O O . PRO A 1 300 ? 19.068 -6.628 -8.881 1.00 38.81 300 PRO A O 1
ATOM 2218 N N . MET A 1 301 ? 17.652 -5.115 -8.023 1.00 41.03 301 MET A N 1
ATOM 2219 C CA . MET A 1 301 ? 16.455 -5.921 -8.283 1.00 41.03 301 MET A CA 1
ATOM 2220 C C . MET A 1 301 ? 16.091 -5.982 -9.774 1.00 41.03 301 MET A C 1
ATOM 2222 O O . MET A 1 301 ? 14.939 -5.900 -10.180 1.00 41.03 301 MET A O 1
ATOM 2226 N N . ASP A 1 302 ? 17.117 -6.115 -10.585 1.00 41.53 302 ASP A N 1
ATOM 2227 C CA . ASP A 1 302 ? 17.177 -6.104 -12.025 1.00 41.53 302 ASP A CA 1
ATOM 2228 C C . ASP A 1 302 ? 17.003 -7.537 -12.556 1.00 41.53 302 ASP A C 1
ATOM 2230 O O . ASP A 1 302 ? 17.228 -7.830 -13.726 1.00 41.53 302 ASP A O 1
ATOM 2234 N N . ARG A 1 303 ? 16.682 -8.479 -11.661 1.00 41.62 303 ARG A N 1
ATOM 2235 C CA . ARG A 1 303 ? 16.495 -9.893 -11.953 1.00 41.62 303 ARG A CA 1
ATOM 2236 C C . ARG A 1 303 ? 15.167 -10.353 -11.393 1.00 41.62 303 ARG A C 1
ATOM 2238 O O . ARG A 1 303 ? 14.800 -9.995 -10.273 1.00 41.62 303 ARG A O 1
ATOM 2245 N N . VAL A 1 304 ? 14.495 -11.198 -12.168 1.00 45.22 304 VAL A N 1
ATOM 2246 C CA . VAL A 1 304 ? 13.281 -11.918 -11.771 1.00 45.22 304 VAL A CA 1
ATOM 2247 C C . VAL A 1 304 ? 13.454 -12.548 -10.385 1.00 45.22 304 VAL A C 1
ATOM 2249 O O . VAL A 1 304 ? 12.561 -12.437 -9.558 1.00 45.22 304 VAL A O 1
ATOM 2252 N N . ASP A 1 305 ? 14.636 -13.084 -10.086 1.00 37.50 305 ASP A N 1
ATOM 2253 C CA . ASP A 1 305 ? 15.017 -13.695 -8.806 1.00 37.50 305 ASP A CA 1
ATOM 2254 C C . ASP A 1 305 ? 14.869 -12.749 -7.600 1.00 37.50 305 ASP A C 1
ATOM 2256 O O . ASP A 1 305 ? 14.560 -13.185 -6.495 1.00 37.50 305 ASP A O 1
ATOM 2260 N N . HIS A 1 306 ? 15.055 -11.440 -7.788 1.00 47.12 306 HIS A N 1
ATOM 2261 C CA . HIS A 1 306 ? 14.907 -10.443 -6.726 1.00 47.12 306 HIS A CA 1
ATOM 2262 C C . HIS A 1 306 ? 13.464 -9.970 -6.560 1.00 47.12 306 HIS A C 1
ATOM 2264 O O . HIS A 1 306 ? 13.058 -9.646 -5.446 1.00 47.12 306 HIS A O 1
ATOM 2270 N N . LEU A 1 307 ? 12.674 -9.974 -7.639 1.00 50.22 307 LEU A N 1
ATOM 2271 C CA . LEU A 1 307 ? 11.221 -9.837 -7.537 1.00 50.22 307 LEU A CA 1
ATOM 2272 C C . LEU A 1 307 ? 10.599 -11.065 -6.886 1.00 50.22 307 LEU A C 1
ATOM 2274 O O . LEU A 1 307 ? 9.709 -10.910 -6.062 1.00 50.22 307 LEU A O 1
ATOM 2278 N N . LEU A 1 308 ? 11.092 -12.258 -7.210 1.00 48.31 308 LEU A N 1
ATOM 2279 C CA . LEU A 1 308 ? 10.722 -13.499 -6.551 1.00 48.31 308 LEU A CA 1
ATOM 2280 C C . LEU A 1 308 ? 11.134 -13.467 -5.089 1.00 48.31 308 LEU A C 1
ATOM 2282 O O . LEU A 1 308 ? 10.295 -13.746 -4.262 1.00 48.31 308 LEU A O 1
ATOM 2286 N N . PHE A 1 309 ? 12.341 -13.025 -4.733 1.00 47.06 309 PHE A N 1
ATOM 2287 C CA . PHE A 1 309 ? 12.725 -12.861 -3.329 1.00 47.06 309 PHE A CA 1
ATOM 2288 C C . PHE A 1 309 ? 11.862 -11.818 -2.605 1.00 47.06 309 PHE A C 1
ATOM 2290 O O . PHE A 1 309 ? 11.434 -12.048 -1.480 1.00 47.06 309 PHE A O 1
ATOM 2297 N N . ALA A 1 310 ? 11.565 -10.675 -3.231 1.00 48.97 310 ALA A N 1
ATOM 2298 C CA . ALA A 1 310 ? 10.697 -9.653 -2.646 1.00 48.97 310 ALA A CA 1
ATOM 2299 C C . ALA A 1 310 ? 9.238 -10.126 -2.524 1.00 48.97 310 ALA A C 1
ATOM 2301 O O . ALA A 1 310 ? 8.563 -9.786 -1.553 1.00 48.97 310 ALA A O 1
ATOM 2302 N N . TYR A 1 311 ? 8.765 -10.932 -3.476 1.00 47.31 311 TYR A N 1
ATOM 2303 C CA . TYR A 1 311 ? 7.442 -11.544 -3.471 1.00 47.31 311 TYR A CA 1
ATOM 2304 C C . TYR A 1 311 ? 7.354 -12.712 -2.490 1.00 47.31 311 TYR A C 1
ATOM 2306 O O . TYR A 1 311 ? 6.417 -12.761 -1.713 1.00 47.31 311 TYR A O 1
ATOM 2314 N N . GLU A 1 312 ? 8.324 -13.619 -2.466 1.00 46.75 312 GLU A N 1
ATOM 2315 C CA . GLU A 1 312 ? 8.467 -14.694 -1.484 1.00 46.75 312 GLU A CA 1
ATOM 2316 C C . GLU A 1 312 ? 8.607 -14.115 -0.085 1.00 46.75 312 GLU A C 1
ATOM 2318 O O . GLU A 1 312 ? 8.008 -14.644 0.836 1.00 46.75 312 GLU A O 1
ATOM 2323 N N . LEU A 1 313 ? 9.308 -12.993 0.090 1.00 41.12 313 LEU A N 1
ATOM 2324 C CA . LEU A 1 313 ? 9.313 -12.253 1.346 1.00 41.12 313 LEU A CA 1
ATOM 2325 C C . LEU A 1 313 ? 7.918 -11.689 1.647 1.00 41.12 313 LEU A C 1
ATOM 2327 O O . LEU A 1 313 ? 7.434 -11.849 2.759 1.00 41.12 313 LEU A O 1
ATOM 2331 N N . ALA A 1 314 ? 7.237 -11.076 0.676 1.00 46.41 314 ALA A N 1
ATOM 2332 C CA . ALA A 1 314 ? 5.878 -10.562 0.861 1.00 46.41 314 ALA A CA 1
ATOM 2333 C C . ALA A 1 314 ? 4.845 -11.669 1.169 1.00 46.41 314 ALA A C 1
ATOM 2335 O O . ALA A 1 314 ? 3.946 -11.439 1.974 1.00 46.41 314 ALA A O 1
ATOM 2336 N N . MET A 1 315 ? 5.007 -12.859 0.583 1.00 43.16 315 MET A N 1
ATOM 2337 C CA . MET A 1 315 ? 4.177 -14.055 0.760 1.00 43.16 315 MET A CA 1
ATOM 2338 C C . MET A 1 315 ? 4.533 -14.842 2.020 1.00 43.16 315 MET A C 1
ATOM 2340 O O . MET A 1 315 ? 3.648 -15.349 2.688 1.00 43.16 315 MET A O 1
ATOM 2344 N N . ALA A 1 316 ? 5.808 -14.937 2.393 1.00 37.91 316 ALA A N 1
ATOM 2345 C CA . ALA A 1 316 ? 6.239 -15.512 3.668 1.00 37.91 316 ALA A CA 1
ATOM 2346 C C . ALA A 1 316 ? 5.807 -14.632 4.851 1.00 37.91 316 ALA A C 1
ATOM 2348 O O . ALA A 1 316 ? 5.682 -15.109 5.975 1.00 37.91 316 ALA A O 1
ATOM 2349 N N . LEU A 1 317 ? 5.554 -13.349 4.588 1.00 36.31 317 LEU A N 1
ATOM 2350 C CA . LEU A 1 317 ? 4.889 -12.428 5.501 1.00 36.31 317 LEU A CA 1
ATOM 2351 C C . LEU A 1 317 ? 3.348 -12.498 5.401 1.00 36.31 317 LEU A C 1
ATOM 2353 O O . LEU A 1 317 ? 2.689 -11.744 6.112 1.00 36.31 317 LEU A O 1
ATOM 2357 N N . ASP A 1 318 ? 2.775 -13.364 4.555 1.00 37.88 318 ASP A N 1
ATOM 2358 C CA . ASP A 1 318 ? 1.335 -13.601 4.373 1.00 37.88 318 ASP A CA 1
ATOM 2359 C C . ASP A 1 318 ? 0.940 -15.010 4.884 1.00 37.88 318 ASP A C 1
ATOM 2361 O O . ASP A 1 318 ? 1.165 -16.016 4.205 1.00 37.88 318 ASP A O 1
ATOM 2365 N N . PRO A 1 319 ? 0.341 -15.129 6.083 1.00 38.38 319 PRO A N 1
ATOM 2366 C CA . PRO A 1 319 ? 0.052 -16.423 6.712 1.00 38.38 319 PRO A CA 1
ATOM 2367 C C . PRO A 1 319 ? -1.077 -17.234 6.043 1.00 38.38 319 PRO A C 1
ATOM 2369 O O . PRO A 1 319 ? -1.361 -18.349 6.482 1.00 38.38 319 PRO A O 1
ATOM 2372 N N . HIS A 1 320 ? -1.712 -16.727 4.977 1.00 39.81 320 HIS A N 1
ATOM 2373 C CA . HIS A 1 320 ? -2.774 -17.427 4.237 1.00 39.81 320 HIS A CA 1
ATOM 2374 C C . HIS A 1 320 ? -2.310 -18.080 2.925 1.00 39.81 320 HIS A C 1
ATOM 2376 O O . HIS A 1 320 ? -3.128 -18.637 2.187 1.00 39.81 320 HIS A O 1
ATOM 2382 N N . ALA A 1 321 ? -1.006 -18.080 2.632 1.00 39.59 321 ALA A N 1
ATOM 2383 C CA . ALA A 1 321 ? -0.449 -18.908 1.568 1.00 39.59 321 ALA A CA 1
ATOM 2384 C C . ALA A 1 321 ? -0.621 -20.397 1.939 1.00 39.59 321 ALA A C 1
ATOM 2386 O O . ALA A 1 321 ? 0.099 -20.935 2.779 1.00 39.59 321 ALA A O 1
ATOM 2387 N N . ALA A 1 322 ? -1.638 -21.052 1.373 1.00 32.38 322 ALA A N 1
ATOM 2388 C CA . ALA A 1 322 ? -2.021 -22.414 1.734 1.00 32.38 322 ALA A CA 1
ATOM 2389 C C . ALA A 1 322 ? -0.832 -23.406 1.670 1.00 32.38 322 ALA A C 1
ATOM 2391 O O . ALA A 1 322 ? -0.022 -23.341 0.739 1.00 32.38 322 ALA A O 1
ATOM 2392 N N . PRO A 1 323 ? -0.737 -24.376 2.606 1.00 34.34 323 PRO A N 1
ATOM 2393 C CA . PRO A 1 323 ? 0.312 -25.391 2.619 1.00 34.34 323 PRO A CA 1
ATOM 2394 C C . PRO A 1 323 ? 0.043 -26.431 1.521 1.00 34.34 323 PRO A C 1
ATOM 2396 O O . PRO A 1 323 ? -0.503 -27.504 1.757 1.00 34.34 323 PRO A O 1
ATOM 2399 N N . GLY A 1 324 ? 0.419 -26.067 0.301 1.00 37.44 324 GLY A N 1
ATOM 2400 C CA . GLY A 1 324 ? 0.300 -26.850 -0.929 1.00 37.44 324 GLY A CA 1
ATOM 2401 C C . GLY A 1 324 ? 1.065 -26.194 -2.083 1.00 37.44 324 GLY A C 1
ATOM 2402 O O . GLY A 1 324 ? 1.684 -26.902 -2.867 1.00 37.44 324 GLY A O 1
ATOM 2403 N N . ASP A 1 325 ? 1.157 -24.860 -2.080 1.00 37.47 325 ASP A N 1
ATOM 2404 C CA . ASP A 1 325 ? 1.999 -24.056 -2.977 1.00 37.47 325 ASP A CA 1
ATOM 2405 C C . ASP A 1 325 ? 3.361 -23.747 -2.330 1.00 37.47 325 ASP A C 1
ATOM 2407 O O . ASP A 1 325 ? 3.767 -22.597 -2.172 1.00 37.47 325 ASP A O 1
ATOM 2411 N N . LYS A 1 326 ? 4.093 -24.785 -1.914 1.00 34.75 326 LYS A N 1
ATOM 2412 C CA . LYS A 1 326 ? 5.526 -24.607 -1.650 1.00 34.75 326 LYS A CA 1
ATOM 2413 C C . LYS A 1 326 ? 6.238 -24.589 -3.006 1.00 34.75 326 LYS A C 1
ATOM 2415 O O . LYS A 1 326 ? 6.165 -25.616 -3.688 1.00 34.75 326 LYS A O 1
ATOM 2420 N N . PRO A 1 327 ? 7.000 -23.546 -3.393 1.00 36.38 327 PRO A N 1
ATOM 2421 C CA . PRO A 1 327 ? 8.108 -23.804 -4.297 1.00 36.38 327 PRO A CA 1
ATOM 2422 C C . PRO A 1 327 ? 8.974 -24.848 -3.591 1.00 36.38 327 PRO A C 1
ATOM 2424 O O . PRO A 1 327 ? 9.250 -24.744 -2.390 1.00 36.38 327 PRO A O 1
ATOM 2427 N N . ALA A 1 328 ? 9.271 -25.937 -4.298 1.00 34.59 328 ALA A N 1
ATOM 2428 C CA . ALA A 1 328 ? 10.046 -27.040 -3.765 1.00 34.59 328 ALA A CA 1
ATOM 2429 C C . ALA A 1 328 ? 11.249 -26.481 -2.994 1.00 34.59 328 ALA A C 1
ATOM 2431 O O . ALA A 1 328 ? 11.999 -25.658 -3.517 1.00 34.59 328 ALA A O 1
ATOM 2432 N N . ALA A 1 329 ? 11.427 -26.936 -1.752 1.00 32.94 329 ALA A N 1
ATOM 2433 C CA . ALA A 1 329 ? 12.549 -26.607 -0.874 1.00 32.94 329 ALA A CA 1
ATOM 2434 C C . ALA A 1 329 ? 13.888 -27.180 -1.398 1.00 32.94 329 ALA A C 1
ATOM 2436 O O . ALA A 1 329 ? 14.700 -27.711 -0.648 1.00 32.94 329 ALA A O 1
ATOM 2437 N N . GLY A 1 330 ? 14.110 -27.116 -2.706 1.00 32.22 330 GLY A N 1
ATOM 2438 C CA . GLY A 1 330 ? 15.169 -27.790 -3.424 1.00 32.22 330 GLY A CA 1
ATOM 2439 C C . GLY A 1 330 ? 15.637 -26.990 -4.629 1.00 32.22 330 GLY A C 1
ATOM 2440 O O . GLY A 1 330 ? 15.746 -27.561 -5.701 1.00 32.22 330 GLY A O 1
ATOM 2441 N N . MET A 1 331 ? 15.928 -25.694 -4.480 1.00 33.03 331 MET A N 1
ATOM 2442 C CA . MET A 1 331 ? 16.758 -24.978 -5.466 1.00 33.03 331 MET A CA 1
ATOM 2443 C C . MET A 1 331 ? 17.801 -24.018 -4.875 1.00 33.03 331 MET A C 1
ATOM 2445 O O . MET A 1 331 ? 18.503 -23.357 -5.627 1.00 33.03 331 MET A O 1
ATOM 2449 N N . MET A 1 332 ? 18.052 -24.046 -3.558 1.00 32.72 332 MET A N 1
ATOM 2450 C CA . MET A 1 332 ? 19.297 -23.476 -3.001 1.00 32.72 332 MET A CA 1
ATOM 2451 C C . MET A 1 332 ? 20.540 -24.362 -3.222 1.00 32.72 332 MET A C 1
ATOM 2453 O O . MET A 1 332 ? 21.621 -24.031 -2.748 1.00 32.72 332 MET A O 1
ATOM 2457 N N . ALA A 1 333 ? 20.418 -25.476 -3.954 1.00 32.47 333 ALA A N 1
ATOM 2458 C CA . ALA A 1 333 ? 21.538 -26.371 -4.260 1.00 32.47 333 ALA A CA 1
ATOM 2459 C C . ALA A 1 333 ? 22.091 -26.230 -5.691 1.00 32.47 333 ALA A C 1
ATOM 2461 O O . ALA A 1 333 ? 22.987 -26.983 -6.063 1.00 32.47 333 ALA A O 1
ATOM 2462 N N . LEU A 1 334 ? 21.579 -25.302 -6.507 1.00 27.67 334 LEU A N 1
ATOM 2463 C CA . LEU A 1 334 ? 22.022 -25.132 -7.895 1.00 27.67 334 LEU A CA 1
ATOM 2464 C C . LEU A 1 334 ? 22.182 -23.655 -8.259 1.00 27.67 334 LEU A C 1
ATOM 2466 O O . LEU A 1 334 ? 21.481 -23.126 -9.114 1.00 27.67 334 LEU A O 1
ATOM 2470 N N . LEU A 1 335 ? 23.150 -23.007 -7.623 1.00 26.14 335 LEU A N 1
ATOM 2471 C CA . LEU A 1 335 ? 23.848 -21.864 -8.202 1.00 26.14 335 LEU A CA 1
ATOM 2472 C C . LEU A 1 335 ? 25.354 -22.151 -8.056 1.00 26.14 335 LEU A C 1
ATOM 2474 O O . LEU A 1 3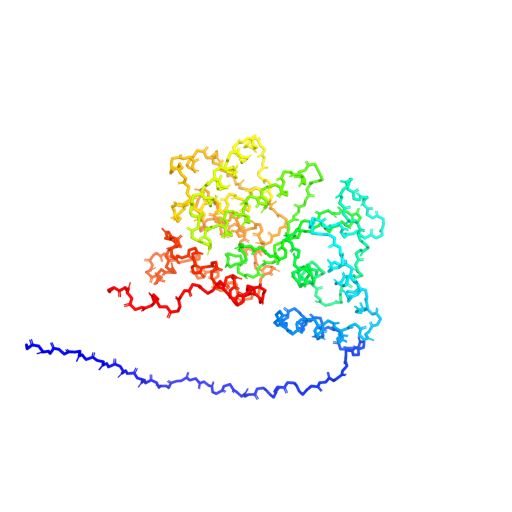35 ? 25.767 -22.498 -6.947 1.00 26.14 335 LEU A O 1
ATOM 2478 N N . PRO A 1 336 ? 26.143 -22.125 -9.148 1.00 35.62 336 PRO A N 1
ATOM 2479 C CA . PRO A 1 336 ? 27.599 -22.244 -9.072 1.00 35.62 336 PRO A CA 1
ATOM 2480 C C . PRO A 1 336 ? 28.248 -21.083 -8.313 1.00 35.62 336 PRO A C 1
ATOM 2482 O O . PRO A 1 336 ? 27.680 -19.964 -8.331 1.00 35.62 336 PRO A O 1
#

pLDDT: mean 71.9, std 21.05, range [25.44, 96.25]

Foldseek 3Di:
DDDDDDDDDDDDDDDDDPPPPPPDPPCPQACDPVNQQVLLVCLLVDALVCNLVSLVRSCVDPLSVVLNVVLVVLLPDDADEAEAEEVQFDDDPPPHHYDHHRPAGDNDGSLSSVLSSCVNSVHQWYWYTYNVFIKIFGSLPLCCVLLVNDGPIFGDDPVCVVVLRLLSVLLVQLLVCLLLVVLVSNQVSLVVSLVSLQVVLVDQAGLSSLVSLLSSVLCLLAVSHPCVVSNVVRDQHDPPRDDGDASSSLSSSLSRDPVHNLVSCVVCLVRNPVVDDPVVSVVVCVVNVDDDDPPVPPPPSSHSVNSNVSSVVSVVSPPPPDPPPDPPPPDVVDDD